Protein AF-A0A2A3GTX3-F1 (afdb_monomer)

Secondary structure (DSSP, 8-state):
-HHHHHHHHHTTSGGG--HHHHHHHTT--HHHHTTT-SSHHHHHHHHHHHHHHHHHHHHHHHTTT---B-HHHHHHHHHHHHHT-HHHHHHHHHIIIIITTSS-HHHHHHHHHHHHHHHHHHHHHHHHHBSS-HHHHHHHHHHHHHHHHHHHHHHS--HHHHHHHHH-HHHHTTS--HHHHHHHHHHHHHHHHHS--PPP---

Foldseek 3Di:
DVLLLVVQVVVLHNVPGADPSSCVSVVHDPVRVCVVDVGSLLVLLVVLLVLLVQLLVQLLVVLPPAAAAELLRLLLSNLVSLVVRLHNLRSLQVCVVPSLPVDDPVSSVVSVVSNVVSVVSSLVSSCRRHPDHSVLSVVLVVVLSVLSNVLSDQLRDDPVVVVVCVVVVVCCVSNDDRRVVSSVVSSVSSVVSPDDPDPPDPD

Mean predicted aligned error: 4.53 Å

Radius of gyration: 18.92 Å; Cα contacts (8 Å, |Δi|>4): 220; chains: 1; bounding box: 46×41×69 Å

Nearest PDB structures (foldseek):
  2zcx-assembly1_A-2  TM=8.674E-01  e=5.244E-11  Streptomyces coelicolor
  6hs0-assembly1_A  TM=5.757E-01  e=1.995E-02  Mycobacterium tuberculosis H37Rv
  7n54-assembly1_A  TM=5.422E-01  e=3.860E-02  Salmonella enterica subsp. enterica serovar Typhimurium
  7n53-assembly1_A  TM=5.285E-01  e=1.515E-01  Salmonella enterica subsp. enterica serovar Typhimurium
  7n4w-assembly1_A-2  TM=5.356E-01  e=2.428E-01  Salmonella enterica subsp. enterica serovar Typhimurium str. 14028S

Solvent-accessible surface area (backbone atoms only — not comparable to full-atom values): 10840 Å² total; per-residue (Å²): 104,71,43,48,56,53,44,14,63,76,63,71,34,64,89,71,55,50,60,65,66,30,25,57,69,61,76,40,54,75,74,56,48,53,76,77,30,92,45,58,45,49,47,52,47,52,50,39,43,49,34,36,50,52,45,28,52,44,44,49,61,76,42,60,95,46,65,67,30,47,44,50,54,48,21,38,53,56,35,53,45,47,60,75,33,59,70,38,30,51,36,52,44,46,41,79,73,41,33,53,75,75,43,57,70,68,58,34,49,52,42,51,56,54,38,49,53,28,49,52,52,37,45,53,47,49,34,69,19,25,71,51,53,62,67,50,43,51,54,43,51,55,50,47,54,54,49,40,20,54,41,41,57,42,37,50,55,55,73,70,53,47,57,45,24,71,75,40,57,89,58,35,73,63,48,37,70,47,58,69,52,48,30,54,49,38,24,52,50,32,46,54,64,70,50,85,77,72,75,78,75,90,124

Sequence (203 aa):
MKAAEALALELGGVRYVTLAPVTERAGLHRTGVRRYFASKEELLLELAERGWGQWRDAIKGEVAGRTGLGPAQTAAVVSETLVALPVFCDLLTHVALSLEGDVDIERARRYKTNAFAAHDEIATALDRASSMTLEQIGNLLAVAITLASGFWQVSHPTPTLAALYEQEPRWGHVALDFAPRLNRALKAFAIGFTETITPADAT

Structure (mmCIF, N/CA/C/O backbone):
data_AF-A0A2A3GTX3-F1
#
_entry.id   AF-A0A2A3GTX3-F1
#
loop_
_atom_site.group_PDB
_atom_site.id
_atom_site.type_symbol
_atom_site.label_atom_id
_atom_site.label_alt_id
_atom_site.label_comp_id
_atom_site.label_asym_id
_atom_site.label_entity_id
_atom_site.label_seq_id
_atom_site.pdbx_PDB_ins_code
_atom_site.Cartn_x
_atom_site.Cartn_y
_atom_site.Cartn_z
_atom_site.occupancy
_atom_site.B_iso_or_equiv
_atom_site.auth_seq_id
_atom_site.auth_comp_id
_atom_site.auth_asym_id
_atom_site.auth_atom_id
_atom_site.pdbx_PDB_model_num
ATOM 1 N N . MET A 1 1 ? -1.595 1.152 -18.174 1.00 91.75 1 MET A N 1
ATOM 2 C CA . MET A 1 1 ? -1.645 0.774 -16.741 1.00 91.75 1 MET A CA 1
ATOM 3 C C . MET A 1 1 ? -1.641 -0.732 -16.534 1.00 91.75 1 MET A C 1
ATOM 5 O O . MET A 1 1 ? -0.616 -1.206 -16.076 1.00 91.75 1 MET A O 1
ATOM 9 N N . LYS A 1 2 ? -2.659 -1.499 -16.968 1.00 93.62 2 LYS A N 1
ATOM 10 C CA . LYS A 1 2 ? -2.665 -2.979 -16.835 1.00 93.62 2 LYS A CA 1
ATOM 11 C C . LYS A 1 2 ? -1.378 -3.662 -17.328 1.00 93.62 2 LYS A C 1
ATOM 13 O O . LYS A 1 2 ? -0.852 -4.535 -16.658 1.00 93.62 2 LYS A O 1
ATOM 18 N N . ALA A 1 3 ? -0.838 -3.220 -18.468 1.00 94.19 3 ALA A N 1
ATOM 19 C CA . ALA A 1 3 ? 0.430 -3.729 -18.996 1.00 94.19 3 ALA A CA 1
ATOM 20 C C . ALA A 1 3 ? 1.633 -3.470 -18.067 1.00 94.19 3 ALA A C 1
ATOM 22 O O . ALA A 1 3 ? 2.480 -4.340 -17.919 1.00 94.19 3 ALA A O 1
ATOM 23 N N . ALA A 1 4 ? 1.707 -2.293 -17.437 1.00 95.25 4 ALA A N 1
ATOM 24 C CA . ALA A 1 4 ? 2.792 -1.946 -16.518 1.00 95.25 4 ALA A CA 1
ATOM 25 C C . ALA A 1 4 ? 2.704 -2.733 -15.208 1.00 95.25 4 ALA A C 1
ATOM 27 O O . ALA A 1 4 ? 3.717 -3.210 -14.715 1.00 95.25 4 ALA A O 1
ATOM 28 N N . GLU A 1 5 ? 1.489 -2.906 -14.690 1.00 95.88 5 GLU A N 1
ATOM 29 C CA . GLU A 1 5 ? 1.214 -3.709 -13.499 1.00 95.88 5 GLU A CA 1
ATOM 30 C C . GLU A 1 5 ? 1.564 -5.188 -13.720 1.00 95.88 5 GLU A C 1
ATOM 32 O O . GLU A 1 5 ? 2.297 -5.770 -12.926 1.00 95.88 5 GLU A O 1
ATOM 37 N N . ALA A 1 6 ? 1.137 -5.771 -14.847 1.00 96.12 6 ALA A N 1
ATOM 38 C CA . ALA A 1 6 ? 1.491 -7.142 -15.214 1.00 96.12 6 ALA A CA 1
ATOM 39 C C . ALA A 1 6 ? 3.011 -7.328 -15.355 1.00 96.12 6 ALA A C 1
ATOM 41 O O . ALA A 1 6 ? 3.571 -8.271 -14.806 1.00 96.12 6 ALA A O 1
ATOM 42 N N . LEU A 1 7 ? 3.694 -6.394 -16.028 1.00 96.62 7 LEU A N 1
ATOM 43 C CA . LEU A 1 7 ? 5.151 -6.435 -16.163 1.00 96.62 7 LEU A CA 1
ATOM 44 C C . LEU A 1 7 ? 5.875 -6.301 -14.820 1.00 96.62 7 LEU A C 1
ATOM 46 O O . LEU A 1 7 ? 6.885 -6.964 -14.623 1.00 96.62 7 LEU A O 1
ATOM 50 N N . ALA A 1 8 ? 5.382 -5.471 -13.896 1.00 96.06 8 ALA A N 1
ATOM 51 C CA . ALA A 1 8 ? 5.968 -5.365 -12.561 1.00 96.06 8 ALA A CA 1
ATOM 52 C C . ALA A 1 8 ? 5.938 -6.714 -11.831 1.00 96.06 8 ALA A C 1
ATOM 54 O O . ALA A 1 8 ? 6.941 -7.109 -11.243 1.00 96.06 8 ALA A O 1
ATOM 55 N N . LEU A 1 9 ? 4.819 -7.439 -11.915 1.00 94.50 9 LEU A N 1
ATOM 56 C CA . LEU A 1 9 ? 4.677 -8.766 -11.315 1.00 94.50 9 LEU A CA 1
ATOM 57 C C . LEU A 1 9 ? 5.571 -9.808 -12.000 1.00 94.50 9 LEU A C 1
ATOM 59 O O . LEU A 1 9 ? 6.275 -10.546 -11.319 1.00 94.50 9 LEU A O 1
ATOM 63 N N . GLU A 1 10 ? 5.584 -9.840 -13.335 1.00 94.69 10 GLU A N 1
ATOM 64 C CA . GLU A 1 10 ? 6.397 -10.782 -14.121 1.00 94.69 10 GLU A CA 1
ATOM 65 C C . GLU A 1 10 ? 7.904 -10.607 -13.883 1.00 94.69 10 GLU A C 1
ATOM 67 O O . GLU A 1 10 ? 8.647 -11.585 -13.853 1.00 94.69 10 GLU A O 1
ATOM 72 N N . LEU A 1 11 ? 8.364 -9.363 -13.721 1.00 93.38 11 LEU A N 1
ATOM 73 C CA . LEU A 1 11 ? 9.783 -9.037 -13.557 1.00 93.38 11 LEU A CA 1
ATOM 74 C C . LEU A 1 11 ? 10.255 -9.068 -12.096 1.00 93.38 11 LEU A C 1
ATOM 76 O O . LEU A 1 11 ? 11.435 -8.830 -11.843 1.00 93.38 11 LEU A O 1
ATOM 80 N N . GLY A 1 12 ? 9.363 -9.326 -11.136 1.00 90.00 12 GLY A N 1
ATOM 81 C CA . GLY A 1 12 ? 9.703 -9.320 -9.711 1.00 90.00 12 GLY A CA 1
ATOM 82 C C . GLY A 1 12 ? 9.933 -7.918 -9.132 1.00 90.00 12 GLY A C 1
ATOM 83 O O . GLY A 1 12 ? 10.731 -7.755 -8.212 1.00 90.00 12 GLY A O 1
ATOM 84 N N . GLY A 1 13 ? 9.267 -6.899 -9.680 1.00 93.69 13 GLY A N 1
ATOM 85 C CA . GLY A 1 13 ? 9.171 -5.570 -9.077 1.00 93.69 13 GLY A CA 1
ATOM 86 C C . GLY A 1 13 ? 9.188 -4.401 -10.065 1.00 93.69 13 GLY A C 1
ATOM 87 O O . GLY A 1 13 ? 9.725 -4.470 -11.176 1.00 93.69 13 GLY A O 1
ATOM 88 N N . VAL A 1 14 ? 8.652 -3.262 -9.627 1.00 95.94 14 VAL A N 1
ATOM 89 C CA . VAL A 1 14 ? 8.538 -2.023 -10.417 1.00 95.94 14 VAL A CA 1
ATOM 90 C C . VAL A 1 14 ? 9.891 -1.426 -10.790 1.00 95.94 14 VAL A C 1
ATOM 92 O O . VAL A 1 14 ? 10.013 -0.739 -11.809 1.00 95.94 14 VAL A O 1
ATOM 95 N N . ARG A 1 15 ? 10.943 -1.740 -10.024 1.00 93.31 15 ARG A N 1
ATOM 96 C CA . ARG A 1 15 ? 12.316 -1.318 -10.328 1.00 93.31 15 ARG A CA 1
ATOM 97 C C . ARG A 1 15 ? 12.776 -1.768 -11.720 1.00 93.31 15 ARG A C 1
ATOM 99 O O . ARG A 1 15 ? 13.520 -1.033 -12.370 1.00 93.31 15 ARG A O 1
ATOM 106 N N . TYR A 1 16 ? 12.274 -2.901 -12.215 1.00 94.31 16 TYR A N 1
ATOM 107 C CA . TYR A 1 16 ? 12.632 -3.475 -13.517 1.00 94.31 16 TYR A CA 1
ATOM 108 C C . TYR A 1 16 ? 11.741 -3.001 -14.673 1.00 94.31 16 TYR A C 1
ATOM 110 O O . TYR A 1 16 ? 12.085 -3.187 -15.840 1.00 94.31 16 TYR A O 1
ATOM 118 N N . VAL A 1 17 ? 10.615 -2.346 -14.380 1.00 95.56 17 VAL A N 1
ATOM 119 C CA . VAL A 1 17 ? 9.690 -1.850 -15.406 1.00 95.56 17 VAL A CA 1
ATOM 120 C C . VAL A 1 17 ? 10.348 -0.730 -16.209 1.00 95.56 17 VAL A C 1
ATOM 122 O O . V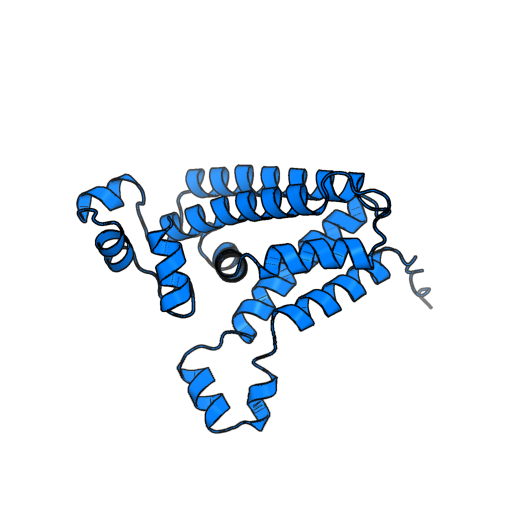AL A 1 17 ? 10.989 0.157 -15.652 1.00 95.56 17 VAL A O 1
ATOM 125 N N . THR A 1 18 ? 10.181 -0.733 -17.531 1.00 93.38 18 THR A N 1
ATOM 126 C CA . THR A 1 18 ? 10.626 0.359 -18.411 1.00 93.38 18 THR A CA 1
ATOM 127 C C . THR A 1 18 ? 9.551 0.684 -19.449 1.00 93.38 18 THR A C 1
ATOM 129 O O . THR A 1 18 ? 8.667 -0.128 -19.721 1.00 93.38 18 THR A O 1
ATOM 132 N N . LEU A 1 19 ? 9.598 1.884 -20.040 1.00 92.19 19 LEU A N 1
ATOM 133 C CA . LEU A 1 19 ? 8.559 2.335 -20.976 1.00 92.19 19 LEU A CA 1
ATOM 134 C C . LEU A 1 19 ? 8.450 1.457 -22.228 1.00 92.19 19 LEU A C 1
ATOM 136 O O . LEU A 1 19 ? 7.343 1.250 -22.716 1.00 92.19 19 LEU A O 1
ATOM 140 N N . ALA A 1 20 ? 9.566 0.957 -22.767 1.00 91.38 20 ALA A N 1
ATOM 141 C CA . ALA A 1 20 ? 9.553 0.213 -24.028 1.00 91.38 20 ALA A CA 1
ATOM 142 C C . ALA A 1 20 ? 8.771 -1.119 -23.928 1.00 91.38 20 ALA A C 1
ATOM 144 O O . ALA A 1 20 ? 7.796 -1.248 -24.671 1.00 91.38 20 ALA A O 1
ATOM 145 N N . PRO A 1 21 ? 9.062 -2.028 -22.974 1.00 91.50 21 PRO A N 1
ATOM 146 C CA . PRO A 1 21 ? 8.255 -3.229 -22.738 1.00 91.50 21 PRO A CA 1
ATOM 147 C C . PRO A 1 21 ? 6.785 -2.926 -22.434 1.00 91.50 21 PRO A C 1
ATOM 149 O O . PRO A 1 21 ? 5.896 -3.617 -22.923 1.00 91.50 21 PRO A O 1
ATOM 152 N N . VAL A 1 22 ? 6.497 -1.862 -21.671 1.00 92.75 22 VAL A N 1
ATOM 153 C CA . VAL A 1 22 ? 5.110 -1.450 -21.382 1.00 92.75 22 VAL A CA 1
ATOM 154 C C . VAL A 1 22 ? 4.380 -1.025 -22.655 1.00 92.75 22 VAL A C 1
ATOM 156 O O . VAL A 1 22 ? 3.211 -1.360 -22.838 1.00 92.75 22 VAL A O 1
ATOM 159 N N . THR A 1 23 ? 5.066 -0.293 -23.533 1.00 89.94 23 THR A N 1
ATOM 160 C CA . THR A 1 23 ? 4.523 0.192 -24.808 1.00 89.94 23 THR A CA 1
ATOM 161 C C . THR A 1 23 ? 4.205 -0.964 -25.745 1.00 89.94 23 THR A C 1
ATOM 163 O O . THR A 1 23 ? 3.091 -1.042 -26.262 1.00 89.94 23 THR A O 1
ATOM 166 N N 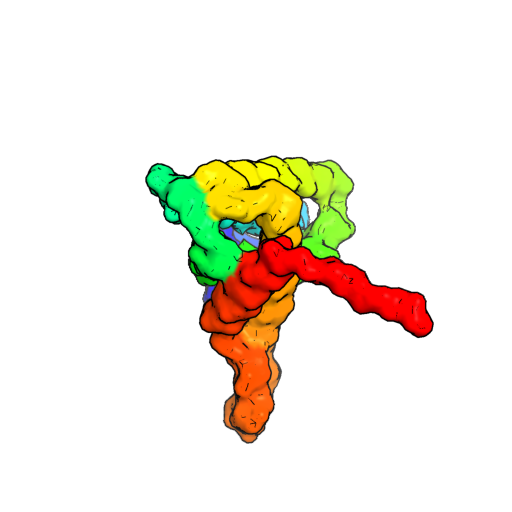. GLU A 1 24 ? 5.155 -1.885 -25.894 1.00 91.19 24 GLU A N 1
ATOM 167 C CA . GLU A 1 24 ? 5.005 -3.099 -26.693 1.00 91.19 24 GLU A CA 1
ATOM 168 C C . GLU A 1 24 ? 3.846 -3.960 -26.181 1.00 91.19 24 GLU A C 1
ATOM 170 O O . GLU A 1 24 ? 2.940 -4.297 -26.941 1.00 91.19 24 GLU A O 1
ATOM 175 N N . ARG A 1 25 ? 3.800 -4.228 -24.869 1.00 92.62 25 ARG A N 1
ATOM 176 C CA . ARG A 1 25 ? 2.733 -5.023 -24.245 1.00 92.62 25 ARG A CA 1
ATOM 177 C C . ARG A 1 25 ? 1.354 -4.383 -24.387 1.00 92.62 25 ARG A C 1
ATOM 179 O O . ARG A 1 25 ? 0.355 -5.089 -24.477 1.00 92.62 25 ARG A O 1
ATOM 186 N N . ALA A 1 26 ? 1.282 -3.055 -24.393 1.00 90.44 26 ALA A N 1
ATOM 187 C CA . ALA A 1 26 ? 0.036 -2.328 -24.598 1.00 90.44 26 ALA A CA 1
ATOM 188 C C . ALA A 1 26 ? -0.416 -2.289 -26.072 1.00 90.44 26 ALA A C 1
ATOM 190 O O . ALA A 1 26 ? -1.475 -1.729 -26.350 1.00 90.44 26 ALA A O 1
ATOM 191 N N . GLY A 1 27 ? 0.369 -2.837 -27.011 1.00 89.81 27 GLY A N 1
ATOM 192 C CA . GLY A 1 27 ? 0.095 -2.749 -28.447 1.00 89.81 27 GLY A CA 1
ATOM 193 C C . GLY A 1 27 ? 0.186 -1.318 -28.983 1.00 89.81 27 GLY A C 1
ATOM 194 O O . GLY A 1 27 ? -0.420 -0.991 -30.002 1.00 89.81 27 GLY A O 1
ATOM 195 N N . LEU A 1 28 ? 0.898 -0.437 -28.276 1.00 87.19 28 LEU A N 1
ATOM 196 C CA . LEU A 1 28 ? 1.027 0.969 -28.631 1.00 87.19 28 LEU A CA 1
ATOM 197 C C . LEU A 1 28 ? 2.322 1.195 -29.411 1.00 87.19 28 LEU A C 1
ATOM 199 O O . LEU A 1 28 ? 3.362 0.606 -29.130 1.00 87.19 28 LEU A O 1
ATOM 203 N N . HIS A 1 29 ? 2.289 2.118 -30.369 1.00 84.50 29 HIS A N 1
ATOM 204 C CA . HIS A 1 29 ? 3.518 2.613 -30.979 1.00 84.50 29 HIS A CA 1
ATOM 205 C C . HIS A 1 29 ? 4.299 3.482 -29.974 1.00 84.50 29 HIS A C 1
ATOM 207 O O . HIS A 1 29 ? 3.703 4.153 -29.128 1.00 84.50 29 HIS A O 1
ATOM 213 N N . ARG A 1 30 ? 5.634 3.553 -30.098 1.00 72.31 30 ARG A N 1
ATOM 214 C CA . ARG A 1 30 ? 6.518 4.320 -29.189 1.00 72.31 30 ARG A CA 1
ATOM 215 C C . ARG A 1 30 ? 6.108 5.788 -29.019 1.00 72.31 30 ARG A C 1
ATOM 217 O O . ARG A 1 30 ? 6.222 6.348 -27.931 1.00 72.31 30 ARG A O 1
ATOM 224 N N . THR A 1 31 ? 5.612 6.412 -30.085 1.00 77.25 31 THR A N 1
ATOM 225 C CA . THR A 1 31 ? 5.093 7.792 -30.058 1.00 77.25 31 THR A CA 1
ATOM 226 C C . THR A 1 31 ? 3.743 7.912 -29.348 1.00 77.25 31 THR A C 1
ATOM 228 O O . THR A 1 31 ? 3.428 8.984 -28.844 1.00 77.25 31 THR A O 1
ATOM 231 N N . GLY A 1 32 ? 2.962 6.832 -29.274 1.00 76.38 32 GLY A N 1
ATOM 232 C CA . GLY A 1 32 ? 1.680 6.780 -28.576 1.00 76.38 32 GLY A CA 1
ATOM 233 C C . GLY A 1 32 ? 1.846 6.861 -27.062 1.00 76.38 32 GLY A C 1
ATOM 234 O O . GLY A 1 32 ? 1.202 7.689 -26.435 1.00 76.38 32 GLY A O 1
ATOM 235 N N . VAL A 1 33 ? 2.764 6.086 -26.473 1.00 79.25 33 VAL A N 1
ATOM 236 C CA . VAL A 1 33 ? 2.992 6.103 -25.013 1.00 79.25 33 VAL A CA 1
ATOM 237 C C . VAL A 1 33 ? 3.586 7.420 -24.522 1.00 79.25 33 VAL A C 1
ATOM 239 O O . VAL A 1 33 ? 3.175 7.911 -23.475 1.00 79.25 33 VAL A O 1
ATOM 242 N N . ARG A 1 34 ? 4.475 8.048 -25.303 1.00 81.44 34 ARG A N 1
ATOM 243 C CA . ARG A 1 34 ? 5.051 9.359 -24.957 1.00 81.44 34 ARG A CA 1
ATOM 244 C C . ARG A 1 34 ? 4.034 10.506 -24.919 1.00 81.44 34 ARG A C 1
ATOM 246 O O . ARG A 1 34 ? 4.346 11.551 -24.369 1.00 81.44 34 ARG A O 1
ATOM 253 N N . ARG A 1 35 ? 2.833 10.330 -25.488 1.00 82.56 35 ARG A N 1
ATOM 254 C CA . ARG A 1 35 ? 1.724 11.289 -25.323 1.00 82.56 35 ARG A CA 1
ATOM 255 C C . ARG A 1 35 ? 1.070 11.205 -23.943 1.00 82.56 35 ARG A C 1
ATOM 257 O O . ARG A 1 35 ? 0.397 12.151 -23.558 1.00 82.56 35 ARG A O 1
ATOM 264 N N . TYR A 1 36 ? 1.235 10.083 -23.244 1.00 83.19 36 TYR A N 1
ATOM 265 C CA . TYR A 1 36 ? 0.638 9.841 -21.930 1.00 83.19 36 TYR A CA 1
ATOM 266 C C . TYR A 1 36 ? 1.641 10.000 -20.790 1.00 83.19 36 TYR A C 1
ATOM 268 O O . TYR A 1 36 ? 1.255 10.462 -19.726 1.00 83.19 36 TYR A O 1
ATOM 276 N N . PHE A 1 37 ? 2.903 9.616 -21.010 1.00 88.88 37 PHE A N 1
ATOM 277 C CA . PHE A 1 37 ? 3.948 9.657 -19.987 1.00 88.88 37 PHE A CA 1
ATOM 278 C C . PHE A 1 37 ? 5.249 10.205 -20.570 1.00 88.88 37 PHE A C 1
ATOM 280 O O . PHE A 1 37 ? 5.780 9.661 -21.548 1.00 88.88 37 PHE A O 1
ATOM 287 N N . ALA A 1 38 ? 5.784 11.258 -19.958 1.00 87.56 38 ALA A N 1
ATOM 288 C CA . ALA A 1 38 ? 7.063 11.847 -20.328 1.00 87.56 38 ALA A CA 1
ATOM 289 C C . ALA A 1 38 ? 8.237 10.922 -19.965 1.00 87.56 38 ALA A C 1
ATOM 291 O O . ALA A 1 38 ? 9.213 10.837 -20.721 1.00 87.56 38 ALA A O 1
ATOM 292 N N . SER A 1 39 ? 8.122 10.192 -18.850 1.00 92.25 39 SER A N 1
ATOM 293 C CA . SER A 1 39 ? 9.172 9.328 -18.302 1.00 92.25 39 SER A CA 1
ATOM 294 C C . SER A 1 39 ? 8.632 8.025 -17.694 1.00 92.25 39 SER A C 1
ATOM 296 O O . SER A 1 39 ? 7.421 7.791 -17.624 1.00 92.25 39 SER A O 1
ATOM 298 N N . LYS A 1 40 ? 9.548 7.135 -17.284 1.00 93.62 40 LYS A N 1
ATOM 299 C CA . LYS A 1 40 ? 9.204 5.929 -16.515 1.00 93.62 40 LYS A CA 1
ATOM 300 C C . LYS A 1 40 ? 8.652 6.330 -15.147 1.00 93.62 40 LYS A C 1
ATOM 302 O O . LYS A 1 40 ? 7.713 5.707 -14.666 1.00 93.62 40 LYS A O 1
ATOM 307 N N . GLU A 1 41 ? 9.227 7.359 -14.547 1.00 95.31 41 GLU A N 1
ATOM 308 C CA . GLU A 1 41 ? 8.893 7.858 -13.222 1.00 95.31 41 GLU A CA 1
ATOM 309 C C . GLU A 1 41 ? 7.457 8.380 -13.210 1.00 95.31 41 GLU A C 1
ATOM 311 O O . GLU A 1 41 ? 6.681 8.006 -12.336 1.00 95.31 41 GLU A O 1
ATOM 316 N N . GLU A 1 42 ? 7.052 9.118 -14.249 1.00 95.00 42 GLU A N 1
ATOM 317 C CA . GLU A 1 42 ? 5.667 9.569 -14.400 1.00 95.00 42 GLU A CA 1
ATOM 318 C C . GLU A 1 42 ? 4.687 8.396 -14.568 1.00 95.00 42 GLU A C 1
ATOM 320 O O . GLU A 1 42 ? 3.618 8.397 -13.957 1.00 95.00 42 GLU A O 1
ATOM 325 N N . LEU A 1 43 ? 5.055 7.367 -15.345 1.00 95.50 43 LEU A N 1
ATOM 326 C CA . LEU A 1 43 ? 4.251 6.146 -15.478 1.00 95.50 43 LEU A CA 1
ATOM 327 C C . LEU A 1 43 ? 4.086 5.422 -14.130 1.00 95.50 43 LEU A C 1
ATOM 329 O O . LEU A 1 43 ? 2.988 4.962 -13.811 1.00 95.50 43 LEU A O 1
ATOM 333 N N . LEU A 1 44 ? 5.166 5.274 -13.359 1.00 97.44 44 LEU A N 1
ATOM 334 C CA . LEU A 1 44 ? 5.131 4.588 -12.067 1.00 97.44 44 LEU A CA 1
ATOM 335 C C . LEU A 1 44 ? 4.387 5.408 -11.008 1.00 97.44 44 LEU A C 1
ATOM 337 O O . LEU A 1 44 ? 3.631 4.833 -10.227 1.00 97.44 44 LEU A O 1
ATOM 341 N N . LEU A 1 45 ? 4.522 6.735 -11.020 1.00 97.44 45 LEU A N 1
ATOM 342 C CA . LEU A 1 45 ? 3.776 7.619 -10.128 1.00 97.44 45 LEU A CA 1
ATOM 343 C C . LEU A 1 45 ? 2.273 7.601 -10.445 1.00 97.44 45 LEU A C 1
ATOM 345 O O . LEU A 1 45 ? 1.451 7.575 -9.533 1.00 97.44 45 LEU A O 1
ATOM 349 N N . GLU A 1 46 ? 1.898 7.517 -11.725 1.00 96.56 46 GLU A N 1
ATOM 350 C CA . GLU A 1 46 ? 0.509 7.271 -12.128 1.00 96.56 46 GLU A CA 1
ATOM 351 C C . GLU A 1 46 ? -0.001 5.910 -11.631 1.00 96.56 46 GLU A C 1
ATOM 353 O O . GLU A 1 46 ? -1.151 5.786 -11.209 1.00 96.56 46 GLU A O 1
ATOM 358 N N . LEU A 1 47 ? 0.835 4.869 -11.662 1.00 97.19 47 LEU A N 1
ATOM 359 C CA . LEU A 1 47 ? 0.459 3.553 -11.142 1.00 97.19 47 LEU A CA 1
ATOM 360 C C . LEU A 1 47 ? 0.254 3.594 -9.621 1.00 97.19 47 LEU A C 1
ATOM 362 O O . LEU A 1 47 ? -0.707 3.006 -9.129 1.00 97.19 47 LEU A O 1
ATOM 366 N N . ALA A 1 48 ? 1.088 4.345 -8.899 1.00 98.00 48 ALA A N 1
ATOM 367 C CA . ALA A 1 48 ? 0.954 4.547 -7.459 1.00 98.00 48 ALA A CA 1
ATOM 368 C C . ALA A 1 48 ? -0.321 5.326 -7.108 1.00 98.00 48 ALA A C 1
ATOM 370 O O . ALA A 1 48 ? -1.049 4.938 -6.198 1.00 98.00 48 ALA A O 1
ATOM 371 N N . GLU A 1 49 ? -0.638 6.379 -7.870 1.00 97.88 49 GLU A N 1
ATOM 372 C CA . GLU A 1 49 ? -1.874 7.160 -7.716 1.00 97.88 49 GLU A CA 1
ATOM 373 C C . GLU A 1 49 ? -3.121 6.274 -7.847 1.00 97.88 49 GLU A C 1
ATOM 375 O O . GLU A 1 49 ? -4.061 6.364 -7.060 1.00 97.88 49 GLU A O 1
ATOM 380 N N . ARG A 1 50 ? -3.111 5.351 -8.813 1.00 97.94 50 ARG A N 1
ATOM 381 C CA . ARG A 1 50 ? -4.190 4.369 -8.987 1.00 97.94 50 ARG A CA 1
ATOM 382 C C . ARG A 1 50 ? -4.235 3.350 -7.853 1.00 97.94 50 ARG A C 1
ATOM 384 O O . ARG A 1 50 ? -5.331 2.961 -7.459 1.00 97.94 50 ARG A O 1
ATOM 391 N N . GLY A 1 51 ? -3.076 2.944 -7.336 1.00 98.38 51 GLY A N 1
ATOM 392 C CA . GLY A 1 51 ? -2.965 2.047 -6.186 1.00 98.38 51 GLY A CA 1
ATOM 393 C C . GLY A 1 51 ? -3.647 2.608 -4.936 1.00 98.38 51 GLY A C 1
ATOM 394 O O . GLY A 1 51 ? -4.376 1.880 -4.268 1.00 98.38 51 GLY A O 1
ATOM 395 N N . TRP A 1 52 ? -3.539 3.918 -4.692 1.00 98.69 52 TRP A N 1
ATOM 396 C CA . TRP A 1 52 ? -4.297 4.598 -3.635 1.00 98.69 52 TRP A CA 1
ATOM 397 C C . TRP A 1 52 ? -5.813 4.461 -3.806 1.00 98.69 52 TRP A C 1
ATOM 399 O O . TRP A 1 52 ? -6.516 4.112 -2.858 1.00 98.69 52 TRP A O 1
ATOM 409 N N . GLY A 1 53 ? -6.320 4.687 -5.022 1.00 98.62 53 GLY A N 1
ATOM 410 C CA . GLY A 1 53 ? -7.741 4.505 -5.330 1.00 98.62 53 GLY A CA 1
ATOM 411 C C . GLY A 1 53 ? -8.202 3.055 -5.152 1.00 98.62 53 GLY A C 1
ATOM 412 O O . GLY A 1 53 ? -9.244 2.812 -4.550 1.00 98.62 53 GLY A O 1
ATOM 413 N N . GLN A 1 54 ? -7.404 2.087 -5.612 1.00 98.69 54 GLN A N 1
ATOM 414 C CA . GLN A 1 54 ? -7.689 0.658 -5.443 1.00 98.69 54 GLN A CA 1
ATOM 415 C C . GLN A 1 54 ? -7.716 0.251 -3.968 1.00 98.69 54 GLN A C 1
ATOM 417 O O . GLN A 1 54 ? -8.621 -0.468 -3.554 1.00 98.69 54 GLN A O 1
ATOM 422 N N . TRP A 1 55 ? -6.758 0.726 -3.170 1.00 98.81 55 TRP A N 1
ATOM 423 C CA . TRP A 1 55 ? -6.700 0.428 -1.742 1.00 98.81 55 TRP A CA 1
ATOM 424 C C . TRP A 1 55 ? -7.892 1.017 -0.991 1.00 98.81 55 TRP A C 1
ATOM 426 O O . TRP A 1 55 ? -8.533 0.327 -0.196 1.00 98.81 55 TRP A O 1
ATOM 436 N N . ARG A 1 56 ? -8.260 2.257 -1.323 1.00 98.81 56 ARG A N 1
ATOM 437 C CA . ARG A 1 56 ? -9.474 2.899 -0.823 1.00 98.81 56 A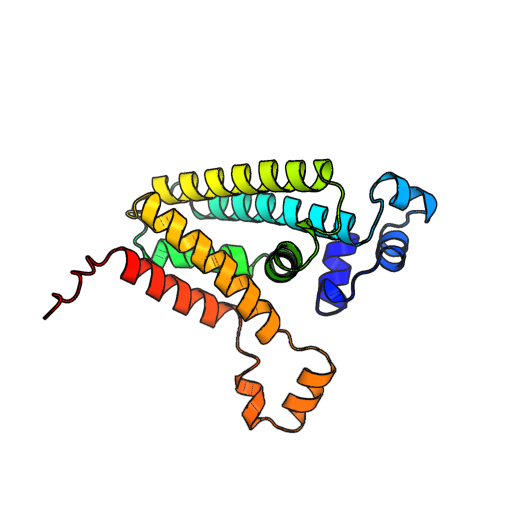RG A CA 1
ATOM 438 C C . ARG A 1 56 ? -10.720 2.084 -1.132 1.00 98.81 56 ARG A C 1
ATOM 440 O O . ARG A 1 56 ? -11.522 1.832 -0.234 1.00 98.81 56 ARG A O 1
ATOM 447 N N . ASP A 1 57 ? -10.890 1.678 -2.384 1.00 98.81 57 ASP A N 1
ATOM 448 C CA . ASP A 1 57 ? -12.074 0.936 -2.810 1.00 98.81 57 ASP A CA 1
ATOM 449 C C . ASP A 1 57 ? -12.119 -0.458 -2.158 1.00 98.81 57 ASP A C 1
ATOM 451 O O . ASP A 1 57 ? -13.186 -0.892 -1.723 1.00 98.81 57 ASP A O 1
ATOM 455 N N . ALA A 1 58 ? -10.964 -1.117 -1.999 1.00 98.81 58 ALA A N 1
ATOM 456 C CA . ALA A 1 58 ? -10.842 -2.394 -1.299 1.00 98.81 58 ALA A CA 1
ATOM 457 C C . ALA A 1 58 ? -11.236 -2.283 0.181 1.00 98.81 58 ALA A C 1
ATOM 459 O O . ALA A 1 58 ? -12.050 -3.074 0.653 1.00 98.81 58 ALA A O 1
ATOM 460 N N . ILE A 1 59 ? -10.733 -1.272 0.901 1.00 98.81 59 ILE A N 1
ATOM 461 C CA . ILE A 1 59 ? -11.122 -1.030 2.297 1.00 98.81 59 ILE A CA 1
ATOM 462 C C . ILE A 1 59 ? -12.616 -0.736 2.394 1.00 98.81 59 ILE A C 1
ATOM 464 O O . ILE A 1 59 ? -13.300 -1.358 3.202 1.00 98.81 59 ILE A O 1
ATOM 468 N N . LYS A 1 60 ? -13.146 0.173 1.564 1.00 98.75 60 LYS A N 1
ATOM 469 C CA . LYS A 1 60 ? -14.576 0.527 1.585 1.00 98.75 60 LYS A CA 1
ATOM 470 C C . LYS A 1 60 ? -15.465 -0.689 1.326 1.00 98.75 60 LYS A C 1
ATOM 472 O O . LYS A 1 60 ? -16.507 -0.801 1.964 1.00 98.75 60 LYS A O 1
ATOM 477 N N . GLY A 1 61 ? -15.055 -1.585 0.428 1.00 98.62 61 GLY A N 1
ATOM 478 C CA . GLY A 1 61 ? -15.737 -2.857 0.192 1.00 98.62 61 GLY A CA 1
ATOM 479 C C . GLY A 1 61 ? -15.693 -3.779 1.411 1.00 98.62 61 GLY A C 1
ATOM 480 O O . GLY A 1 61 ? -16.732 -4.272 1.838 1.00 98.62 61 GLY A O 1
ATOM 481 N N . GLU A 1 62 ? -14.515 -3.954 2.007 1.00 98.50 62 GLU A N 1
ATOM 482 C CA . GLU A 1 62 ? -14.300 -4.864 3.139 1.00 98.50 62 GLU A CA 1
ATOM 483 C C . GLU A 1 62 ? -14.991 -4.407 4.436 1.00 98.50 62 GLU A C 1
ATOM 485 O O . GLU A 1 62 ? -15.395 -5.234 5.259 1.00 98.50 62 GLU A O 1
ATOM 490 N N . VAL A 1 63 ? -15.160 -3.095 4.635 1.00 98.50 63 VAL A N 1
ATOM 491 C CA . VAL A 1 63 ? -15.866 -2.545 5.806 1.00 98.50 63 VAL A CA 1
ATOM 492 C C . VAL A 1 63 ? -17.344 -2.238 5.568 1.00 98.50 63 VAL A C 1
ATOM 494 O O . VAL A 1 63 ? -18.033 -1.804 6.493 1.00 98.50 63 VAL A O 1
ATOM 497 N N . ALA A 1 64 ? -17.864 -2.452 4.357 1.00 97.44 64 ALA A N 1
ATOM 498 C CA . ALA A 1 64 ? -19.243 -2.113 4.022 1.00 97.44 64 ALA A CA 1
ATOM 499 C C . ALA A 1 64 ? -20.242 -2.821 4.957 1.00 97.44 64 ALA A C 1
ATOM 501 O O . ALA A 1 64 ? -20.265 -4.045 5.066 1.00 97.44 64 ALA A O 1
ATOM 502 N N . GLY A 1 65 ? -21.080 -2.039 5.644 1.00 94.88 65 GLY A N 1
ATOM 503 C CA . GLY A 1 65 ? -22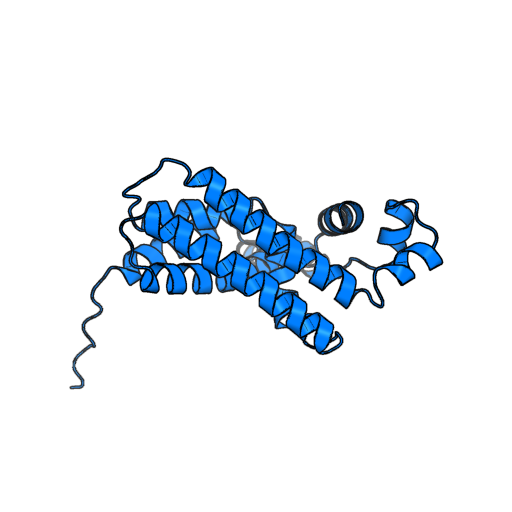.091 -2.558 6.573 1.00 94.88 65 GLY A CA 1
ATOM 504 C C . GLY A 1 65 ? -21.541 -3.120 7.890 1.00 94.88 65 GLY A C 1
ATOM 505 O O . GLY A 1 65 ? -22.316 -3.643 8.688 1.00 94.88 65 GLY A O 1
ATOM 506 N N . ARG A 1 66 ? -20.231 -3.011 8.143 1.00 97.12 66 ARG A N 1
ATOM 507 C CA . ARG A 1 66 ? -19.603 -3.431 9.400 1.00 97.12 66 ARG A CA 1
ATOM 508 C C . ARG A 1 66 ? -19.505 -2.252 10.361 1.00 97.12 66 ARG A C 1
ATOM 510 O O . ARG A 1 66 ? -19.281 -1.118 9.951 1.00 97.12 66 ARG A O 1
ATOM 517 N N . THR A 1 67 ? -19.644 -2.540 11.649 1.00 97.12 67 THR A N 1
ATOM 518 C CA . THR A 1 67 ? -19.528 -1.564 12.739 1.00 97.12 67 THR A CA 1
ATOM 519 C C . THR A 1 67 ? -18.890 -2.225 13.953 1.00 97.12 67 THR A C 1
ATOM 521 O O . THR A 1 67 ? -19.074 -3.426 14.159 1.00 97.12 67 THR A O 1
ATOM 524 N N . GLY A 1 68 ? -18.202 -1.448 14.790 1.00 96.44 68 GLY A N 1
ATOM 525 C CA . GLY A 1 68 ? -17.627 -1.943 16.042 1.00 96.44 68 GLY A CA 1
ATOM 526 C C . GLY A 1 68 ? -16.439 -2.889 15.858 1.00 96.44 68 GLY A C 1
ATOM 527 O O . GLY A 1 68 ? -16.206 -3.738 16.715 1.00 96.44 68 GLY A O 1
ATOM 528 N N . LEU A 1 69 ? -15.694 -2.772 14.753 1.00 98.38 69 LEU A N 1
ATOM 529 C CA . LEU A 1 69 ? -14.436 -3.497 14.585 1.00 98.38 69 LEU A CA 1
ATOM 530 C C . LEU A 1 69 ? -13.442 -3.074 15.667 1.00 98.38 69 LEU A C 1
ATOM 532 O O . LEU A 1 69 ? -13.080 -1.902 15.768 1.00 98.38 69 LEU A O 1
ATOM 536 N N . GLY A 1 70 ? -12.987 -4.040 16.461 1.00 98.31 70 GLY A N 1
ATOM 537 C CA . GLY A 1 70 ? -11.927 -3.805 17.433 1.00 98.31 70 GLY A CA 1
ATOM 538 C C . GLY A 1 70 ? -10.576 -3.550 16.746 1.00 98.31 70 GLY A C 1
ATOM 539 O O . GLY A 1 70 ? -10.409 -3.887 15.569 1.00 98.31 70 GLY A O 1
ATOM 540 N N . PRO A 1 71 ? -9.560 -3.047 17.469 1.00 98.31 71 PRO A N 1
ATOM 541 C CA . PRO A 1 71 ? -8.297 -2.607 16.868 1.00 98.31 71 PRO A CA 1
ATOM 542 C C . PRO A 1 71 ? -7.593 -3.671 16.016 1.00 98.31 71 PRO A C 1
ATOM 544 O O . PRO A 1 71 ? -7.169 -3.413 14.890 1.00 98.31 71 PRO A O 1
ATOM 547 N N . ALA A 1 72 ? -7.537 -4.913 16.504 1.00 98.44 72 ALA A N 1
ATOM 548 C CA . ALA A 1 72 ? -6.931 -6.020 15.766 1.00 98.44 72 ALA A CA 1
ATOM 549 C C . ALA A 1 72 ? -7.716 -6.417 14.499 1.00 98.44 72 ALA A C 1
ATOM 551 O O . ALA A 1 72 ? -7.121 -6.919 13.545 1.00 98.44 72 ALA A O 1
ATOM 552 N N . GLN A 1 73 ? -9.037 -6.213 14.478 1.00 98.69 73 GLN A N 1
ATOM 553 C CA . GLN A 1 73 ? -9.875 -6.476 13.305 1.00 98.69 73 GLN A CA 1
ATOM 554 C C . GLN A 1 73 ? -9.708 -5.363 12.266 1.00 98.69 73 GLN A C 1
ATOM 556 O O . GLN A 1 73 ? -9.547 -5.662 11.087 1.00 98.69 73 GLN A O 1
ATOM 561 N N . THR A 1 74 ? -9.652 -4.100 12.697 1.00 98.75 74 THR A N 1
ATOM 562 C CA . THR A 1 74 ? -9.336 -2.951 11.832 1.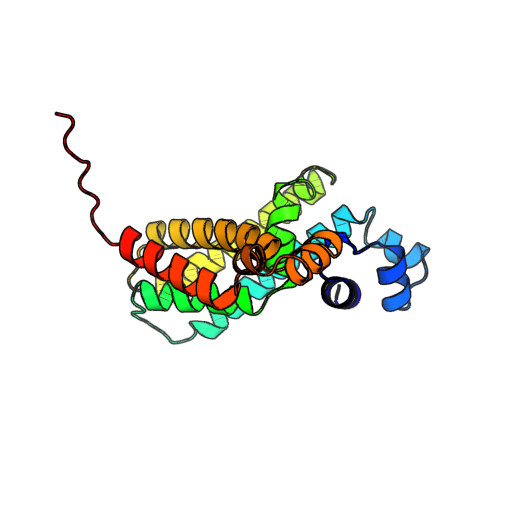00 98.75 74 THR A CA 1
ATOM 563 C C . THR A 1 74 ? -7.963 -3.112 11.178 1.00 98.75 74 THR A C 1
ATOM 565 O O . THR A 1 74 ? -7.827 -2.971 9.964 1.00 98.75 74 THR A O 1
ATOM 568 N N . ALA A 1 75 ? -6.948 -3.503 11.954 1.00 98.81 75 ALA A N 1
ATOM 569 C CA . ALA A 1 75 ? -5.620 -3.814 11.429 1.00 98.81 75 ALA A CA 1
ATOM 570 C C . ALA A 1 75 ? -5.618 -4.991 10.444 1.00 98.81 75 ALA A C 1
ATOM 572 O O . ALA A 1 75 ? -4.859 -4.968 9.475 1.00 98.81 75 ALA A O 1
ATOM 573 N N . ALA A 1 76 ? -6.459 -6.008 10.671 1.00 98.75 76 ALA A N 1
ATOM 574 C CA . ALA A 1 76 ? -6.599 -7.128 9.746 1.00 98.75 76 ALA A CA 1
ATOM 575 C C . ALA A 1 76 ? -7.100 -6.643 8.380 1.00 98.75 76 ALA A C 1
ATOM 577 O O . ALA A 1 76 ? -6.405 -6.872 7.393 1.00 98.75 76 ALA A O 1
ATOM 578 N N . VAL A 1 77 ? -8.187 -5.862 8.349 1.00 98.81 77 VAL A N 1
ATOM 579 C CA . VAL A 1 77 ? -8.727 -5.246 7.121 1.00 98.81 77 VAL A CA 1
ATOM 580 C C . VAL A 1 77 ? -7.655 -4.452 6.374 1.00 98.81 77 VAL A C 1
ATOM 582 O O . VAL A 1 77 ? -7.447 -4.649 5.177 1.00 98.81 77 VAL A O 1
ATOM 585 N N . VAL A 1 78 ? -6.926 -3.584 7.080 1.00 98.88 78 VAL A N 1
ATOM 586 C CA . VAL A 1 78 ? -5.840 -2.784 6.491 1.00 98.88 78 VAL A CA 1
ATOM 587 C C . VAL A 1 78 ? -4.751 -3.678 5.891 1.00 98.88 78 VAL A C 1
ATOM 589 O O . VAL A 1 78 ? -4.340 -3.478 4.750 1.00 98.88 78 VAL A O 1
ATOM 592 N N . SER A 1 79 ? -4.290 -4.684 6.636 1.00 98.69 79 SER A N 1
ATOM 593 C CA . SER A 1 79 ? -3.228 -5.578 6.167 1.00 98.69 79 SER A CA 1
ATOM 594 C C . SER A 1 79 ? -3.659 -6.453 4.988 1.00 98.69 79 SER A C 1
ATOM 596 O O . SER A 1 79 ? -2.893 -6.616 4.046 1.00 98.69 79 SER A O 1
ATOM 598 N N . GLU A 1 80 ? -4.876 -6.997 5.012 1.00 98.50 80 GLU A N 1
ATOM 599 C CA . GLU A 1 80 ? -5.393 -7.917 3.994 1.00 98.50 80 GLU A CA 1
ATOM 600 C C . GLU A 1 80 ? -5.633 -7.182 2.673 1.00 98.50 80 GLU A C 1
ATOM 602 O O . GLU A 1 80 ? -5.248 -7.669 1.610 1.00 98.50 80 GLU A O 1
ATOM 607 N N . THR A 1 81 ? -6.171 -5.962 2.743 1.00 98.75 81 THR A N 1
ATOM 608 C CA . THR A 1 81 ? -6.362 -5.110 1.561 1.00 98.75 81 THR A CA 1
ATOM 609 C C . THR A 1 81 ? -5.041 -4.634 0.952 1.00 98.75 81 THR A C 1
ATOM 611 O O . THR A 1 81 ? -4.944 -4.560 -0.270 1.00 98.75 81 THR A O 1
ATOM 614 N N . LEU A 1 82 ? -4.000 -4.375 1.755 1.00 98.50 82 LEU A N 1
ATOM 615 C CA . LEU A 1 82 ? -2.652 -4.091 1.240 1.00 98.50 82 LEU A CA 1
ATOM 616 C C . LEU A 1 82 ? -2.008 -5.326 0.600 1.00 98.50 82 LEU A C 1
ATOM 618 O O . LEU A 1 82 ? -1.448 -5.233 -0.487 1.00 98.50 82 LEU A O 1
ATOM 622 N N . VAL A 1 83 ? -2.121 -6.496 1.234 1.00 97.44 83 VAL A N 1
ATOM 623 C CA . VAL A 1 83 ? -1.587 -7.763 0.703 1.00 97.44 83 VAL A CA 1
ATOM 624 C C . VAL A 1 83 ? -2.183 -8.109 -0.663 1.00 97.44 83 VAL A C 1
ATOM 626 O O . VAL A 1 83 ? -1.489 -8.670 -1.508 1.00 97.44 83 VAL A O 1
ATOM 629 N N . ALA A 1 84 ? -3.438 -7.730 -0.908 1.00 97.44 84 ALA A N 1
ATOM 630 C CA . ALA A 1 84 ? -4.091 -7.895 -2.202 1.00 97.44 84 ALA A CA 1
ATOM 631 C C . ALA A 1 84 ? -3.573 -6.938 -3.301 1.00 97.44 84 ALA A C 1
ATOM 633 O O . ALA A 1 84 ? -3.953 -7.091 -4.462 1.00 97.44 84 ALA A O 1
ATOM 634 N N . LEU A 1 85 ? -2.714 -5.965 -2.967 1.00 97.81 85 LEU A N 1
ATOM 635 C CA . LEU A 1 85 ? -2.212 -4.923 -3.870 1.00 97.81 85 LEU A CA 1
ATOM 636 C C . LEU A 1 85 ? -0.670 -4.926 -3.951 1.00 97.81 85 LEU A C 1
ATOM 638 O O . LEU A 1 85 ? -0.020 -3.932 -3.618 1.00 97.81 85 LEU A O 1
ATOM 642 N N . PRO A 1 86 ? -0.060 -6.019 -4.445 1.00 95.94 86 PRO A N 1
ATOM 643 C CA . PRO A 1 86 ? 1.390 -6.226 -4.426 1.00 95.94 86 PRO A CA 1
ATOM 644 C C . PRO A 1 86 ? 2.190 -5.107 -5.109 1.00 95.94 86 PRO A C 1
ATOM 646 O O . PRO A 1 86 ? 3.169 -4.599 -4.565 1.00 95.94 86 PRO A O 1
ATOM 649 N N . VAL A 1 87 ? 1.740 -4.662 -6.285 1.00 97.69 87 VAL A N 1
ATOM 650 C CA . VAL A 1 87 ? 2.415 -3.595 -7.040 1.00 97.69 87 VAL A CA 1
ATOM 651 C C . VAL A 1 87 ? 2.327 -2.253 -6.314 1.00 97.69 87 VAL A C 1
ATOM 653 O O . VAL A 1 87 ? 3.273 -1.471 -6.361 1.00 97.69 87 VAL A O 1
ATOM 656 N N . PHE A 1 88 ? 1.226 -1.983 -5.608 1.00 98.38 88 PHE A N 1
ATOM 657 C CA . PHE A 1 88 ? 1.110 -0.775 -4.797 1.00 98.38 88 PHE A CA 1
ATOM 658 C C . PHE A 1 88 ? 2.074 -0.819 -3.609 1.00 98.38 88 PHE A C 1
ATOM 660 O O . PHE A 1 88 ? 2.802 0.149 -3.404 1.00 98.38 88 PHE A O 1
ATOM 667 N N . CYS A 1 89 ? 2.155 -1.946 -2.889 1.00 97.81 89 CYS A N 1
ATOM 668 C CA . CYS A 1 89 ? 3.121 -2.123 -1.801 1.00 97.81 89 CYS A CA 1
ATOM 669 C C . CYS A 1 89 ? 4.569 -1.900 -2.254 1.00 97.81 89 CYS A C 1
ATOM 671 O O . CYS A 1 89 ? 5.323 -1.227 -1.552 1.00 97.81 89 CYS A O 1
ATOM 673 N N . ASP A 1 90 ? 4.935 -2.395 -3.439 1.00 97.25 90 ASP A N 1
ATOM 674 C CA . ASP A 1 90 ? 6.247 -2.145 -4.042 1.00 97.25 90 ASP A CA 1
ATOM 675 C C . ASP A 1 90 ? 6.480 -0.651 -4.316 1.00 97.25 90 ASP A C 1
ATOM 677 O O . ASP A 1 90 ? 7.503 -0.071 -3.943 1.00 97.25 90 ASP A O 1
ATOM 681 N N . LEU A 1 91 ? 5.491 0.006 -4.930 1.00 98.25 91 LEU A N 1
ATOM 682 C CA . LEU A 1 91 ? 5.568 1.417 -5.303 1.00 98.25 91 LEU A CA 1
ATOM 683 C C . LEU A 1 91 ? 5.751 2.346 -4.108 1.00 98.25 91 LEU A C 1
ATOM 685 O O . LEU A 1 91 ? 6.448 3.344 -4.262 1.00 98.25 91 LEU A O 1
ATOM 689 N N . LEU A 1 92 ? 5.181 2.036 -2.938 1.00 97.56 92 LEU A N 1
ATOM 690 C CA . LEU A 1 92 ? 5.280 2.890 -1.746 1.00 97.56 92 LEU A CA 1
ATOM 691 C C . LEU A 1 92 ? 6.733 3.260 -1.409 1.00 97.56 92 LEU A C 1
ATOM 693 O O . LEU A 1 92 ? 7.010 4.415 -1.086 1.00 97.56 92 LEU A O 1
ATOM 697 N N . THR A 1 93 ? 7.675 2.319 -1.545 1.00 96.44 93 THR A N 1
ATOM 698 C CA . THR A 1 93 ? 9.104 2.598 -1.334 1.00 96.44 93 THR A CA 1
ATOM 699 C C . THR A 1 93 ? 9.649 3.558 -2.388 1.00 96.44 93 THR A C 1
ATOM 701 O O . THR A 1 93 ? 10.325 4.532 -2.063 1.00 96.44 93 THR A O 1
ATOM 704 N N . HIS A 1 94 ? 9.369 3.287 -3.662 1.00 96.81 94 HIS A N 1
ATOM 705 C CA . HIS A 1 94 ? 9.920 4.046 -4.785 1.00 96.81 94 HIS A CA 1
ATOM 706 C C . HIS A 1 94 ? 9.358 5.468 -4.865 1.00 96.81 94 HIS A C 1
ATOM 708 O O . HIS A 1 94 ? 10.089 6.400 -5.195 1.00 96.81 94 HIS A O 1
ATOM 714 N N . VAL A 1 95 ? 8.082 5.636 -4.516 1.00 96.69 95 VAL A N 1
ATOM 715 C CA . VAL A 1 95 ? 7.397 6.927 -4.412 1.00 96.69 95 VAL A CA 1
ATOM 716 C C . VAL A 1 95 ? 8.166 7.874 -3.499 1.00 96.69 95 VAL A C 1
ATOM 718 O O . VAL A 1 95 ? 8.560 8.952 -3.941 1.00 96.69 95 VAL A O 1
ATOM 721 N N . ALA A 1 96 ? 8.423 7.446 -2.260 1.00 91.50 96 ALA A N 1
ATOM 722 C CA . ALA A 1 96 ? 9.115 8.264 -1.270 1.00 91.50 96 ALA A CA 1
ATOM 723 C C . ALA A 1 96 ? 10.605 8.451 -1.591 1.00 91.50 96 ALA A C 1
ATOM 725 O O . ALA A 1 96 ? 11.177 9.486 -1.259 1.00 91.50 96 ALA A O 1
ATOM 726 N N . LEU A 1 97 ? 11.237 7.453 -2.217 1.00 94.25 97 LEU A N 1
ATOM 727 C CA . LEU A 1 97 ? 12.668 7.489 -2.505 1.00 94.25 97 LEU A CA 1
ATOM 728 C C . LEU A 1 97 ? 13.019 8.413 -3.675 1.00 94.25 97 LEU A C 1
ATOM 730 O O . LEU A 1 97 ? 14.052 9.077 -3.618 1.00 94.25 97 LEU A O 1
ATOM 734 N N . SER A 1 98 ? 12.219 8.414 -4.745 1.00 93.56 98 SER A N 1
ATOM 735 C CA . SER A 1 98 ? 12.586 9.143 -5.964 1.00 93.56 98 SER A CA 1
ATOM 736 C C . SER A 1 98 ? 11.407 9.620 -6.817 1.00 93.56 98 SER A C 1
ATOM 738 O O . SER A 1 98 ? 11.454 10.738 -7.322 1.00 93.56 98 SER A O 1
ATOM 740 N N . LEU A 1 99 ? 10.322 8.844 -6.967 1.00 95.06 99 LEU A N 1
ATOM 741 C CA . LEU A 1 99 ? 9.319 9.139 -8.008 1.00 95.06 99 LEU A CA 1
ATOM 742 C C . LEU A 1 99 ? 8.616 10.488 -7.821 1.00 95.06 99 LEU A C 1
ATOM 744 O O . LEU A 1 99 ? 8.322 11.152 -8.808 1.00 95.06 99 LEU A O 1
ATOM 748 N N . GLU A 1 100 ? 8.327 10.900 -6.583 1.00 91.69 100 GLU A N 1
ATOM 749 C CA . GLU A 1 100 ? 7.700 12.205 -6.333 1.00 91.69 100 GLU A CA 1
ATOM 750 C C . GLU A 1 100 ? 8.648 13.387 -6.592 1.00 91.69 100 GLU A C 1
ATOM 752 O O . GLU A 1 100 ? 8.174 14.488 -6.868 1.00 91.69 100 GLU A O 1
ATOM 757 N N . GLY A 1 101 ? 9.964 13.168 -6.497 1.00 92.88 101 GLY A N 1
ATOM 758 C CA . GLY A 1 101 ? 10.998 14.184 -6.720 1.00 92.88 101 GLY A CA 1
ATOM 759 C C . GLY A 1 101 ? 11.517 14.246 -8.159 1.00 92.88 101 GLY A C 1
ATOM 760 O O . GLY A 1 101 ? 12.007 15.290 -8.579 1.00 92.88 101 GLY A O 1
ATOM 761 N N . ASP A 1 102 ? 11.370 13.159 -8.919 1.00 94.81 102 ASP A N 1
ATOM 762 C CA . ASP A 1 102 ? 11.885 13.023 -10.290 1.00 94.81 102 ASP A CA 1
ATOM 763 C C . ASP A 1 102 ? 10.857 13.409 -11.377 1.00 94.81 102 ASP A C 1
ATOM 765 O O . ASP A 1 102 ? 11.084 13.205 -12.573 1.00 94.81 102 ASP A O 1
ATOM 769 N N . VAL A 1 103 ? 9.707 13.963 -10.982 1.00 94.81 103 VAL A N 1
ATOM 770 C CA . VAL A 1 103 ? 8.667 14.477 -11.888 1.00 94.81 103 VAL A CA 1
ATOM 771 C C . VAL A 1 103 ? 8.533 15.996 -11.776 1.00 94.81 103 VAL A C 1
ATOM 773 O O . VAL A 1 103 ? 9.016 16.618 -10.833 1.00 94.81 103 VAL A O 1
ATOM 776 N N . ASP A 1 104 ? 7.834 16.608 -12.734 1.00 94.69 104 ASP A N 1
ATOM 777 C CA . ASP A 1 104 ? 7.487 18.027 -12.652 1.00 94.69 104 ASP A CA 1
ATOM 778 C C . ASP A 1 104 ? 6.623 18.346 -11.414 1.00 94.69 104 ASP A C 1
ATOM 780 O O . ASP A 1 104 ? 5.805 17.532 -10.968 1.00 94.69 104 ASP A O 1
ATOM 784 N N . ILE A 1 105 ? 6.766 19.565 -10.888 1.00 96.25 105 ILE A N 1
ATOM 785 C CA . ILE A 1 105 ? 6.088 20.018 -9.670 1.00 96.25 105 ILE A CA 1
ATOM 786 C C . ILE A 1 105 ? 4.559 19.920 -9.757 1.00 96.25 105 ILE A C 1
ATOM 788 O O . ILE A 1 105 ? 3.911 19.570 -8.769 1.00 96.25 105 ILE A O 1
ATOM 792 N N . GLU A 1 106 ? 3.959 20.169 -10.924 1.00 96.06 106 GLU A N 1
ATOM 793 C CA . GLU A 1 106 ? 2.511 20.048 -11.109 1.00 96.06 106 GLU A CA 1
ATOM 794 C C . GLU A 1 106 ? 2.070 18.582 -11.098 1.00 96.06 106 GLU A C 1
ATOM 796 O O . GLU A 1 106 ? 1.009 18.243 -10.561 1.00 96.06 106 GLU A O 1
ATOM 801 N N . ARG A 1 107 ? 2.907 17.678 -11.624 1.00 95.56 107 ARG A N 1
ATOM 802 C CA . ARG A 1 107 ? 2.651 16.235 -11.555 1.00 95.56 107 ARG A CA 1
ATOM 803 C C . ARG A 1 107 ? 2.733 15.730 -10.116 1.00 95.56 107 ARG A C 1
ATOM 805 O O . ARG A 1 107 ? 1.845 14.971 -9.711 1.00 95.56 107 ARG A O 1
ATOM 812 N N . ALA A 1 108 ? 3.744 16.159 -9.360 1.00 96.62 108 ALA A N 1
ATOM 813 C CA . ALA A 1 108 ? 3.895 15.831 -7.943 1.00 96.62 108 ALA A CA 1
ATOM 814 C C . ALA A 1 108 ? 2.714 16.364 -7.116 1.00 96.62 108 ALA A C 1
ATOM 816 O O . ALA A 1 108 ? 2.129 15.628 -6.319 1.00 96.62 108 ALA A O 1
ATOM 817 N N . ARG A 1 109 ? 2.293 17.614 -7.364 1.00 97.62 109 ARG A N 1
ATOM 818 C CA . ARG A 1 109 ? 1.124 18.217 -6.706 1.00 97.62 109 ARG A CA 1
ATOM 819 C C . ARG A 1 109 ? -0.142 17.408 -6.962 1.00 97.62 109 ARG A C 1
ATOM 821 O O . ARG A 1 109 ? -0.828 17.062 -6.006 1.00 97.62 109 ARG A O 1
ATOM 828 N N . ARG A 1 110 ? -0.420 17.048 -8.222 1.00 97.19 110 ARG A N 1
ATOM 829 C CA . ARG A 1 110 ? -1.580 16.216 -8.581 1.00 97.19 110 ARG A CA 1
ATOM 830 C C . ARG A 1 110 ? -1.571 14.880 -7.841 1.00 97.19 110 ARG A C 1
ATOM 832 O O . ARG A 1 110 ? -2.588 14.499 -7.267 1.00 97.19 110 ARG A O 1
ATOM 839 N N . TYR A 1 111 ? -0.422 14.202 -7.828 1.00 97.62 111 TYR A N 1
ATOM 840 C CA . TYR A 1 111 ? -0.267 12.938 -7.112 1.00 97.62 111 TYR A CA 1
ATOM 841 C C . TYR A 1 111 ? -0.596 13.104 -5.624 1.00 97.62 111 TYR A C 1
ATOM 843 O O . TYR A 1 111 ? -1.428 12.368 -5.100 1.00 97.62 111 TYR A O 1
ATOM 851 N N . LYS A 1 112 ? -0.004 14.102 -4.952 1.00 97.81 112 LYS A N 1
ATOM 852 C CA . LYS A 1 112 ? -0.251 14.355 -3.526 1.00 97.81 112 LYS A CA 1
ATOM 853 C C . LYS A 1 112 ? -1.717 14.665 -3.248 1.00 97.81 112 LYS A C 1
ATOM 855 O O . LYS A 1 112 ? -2.285 14.063 -2.346 1.00 97.81 112 LYS A O 1
ATOM 860 N N . THR A 1 113 ? -2.346 15.539 -4.031 1.00 98.44 113 THR A N 1
ATOM 861 C CA . THR A 1 113 ? -3.771 15.860 -3.869 1.00 98.44 113 THR A CA 1
ATOM 862 C C . THR A 1 113 ? -4.642 14.605 -3.943 1.00 98.44 113 THR A C 1
ATOM 864 O O . THR A 1 113 ? -5.485 14.396 -3.073 1.00 98.44 113 THR A O 1
ATOM 867 N N . ASN A 1 114 ? -4.409 13.739 -4.930 1.00 98.38 114 ASN A N 1
ATOM 868 C CA . ASN A 1 114 ? -5.224 12.542 -5.132 1.00 98.38 114 ASN A CA 1
ATOM 869 C C . ASN A 1 114 ? -4.929 11.444 -4.095 1.00 98.38 114 ASN A C 1
ATOM 871 O O . ASN A 1 114 ? -5.858 10.811 -3.593 1.00 98.38 114 ASN A O 1
ATOM 875 N N . ALA A 1 115 ? -3.659 11.246 -3.734 1.00 97.94 115 ALA A N 1
ATOM 876 C CA . ALA A 1 115 ? -3.250 10.289 -2.708 1.00 97.94 115 ALA A CA 1
ATOM 877 C C . ALA A 1 115 ? -3.814 10.658 -1.327 1.00 97.94 115 ALA A C 1
ATOM 879 O O . ALA A 1 115 ? -4.361 9.795 -0.644 1.00 97.94 115 ALA A O 1
ATOM 880 N N . PHE A 1 116 ? -3.749 11.937 -0.939 1.00 98.06 116 PHE A N 1
ATOM 881 C CA . PHE A 1 116 ? -4.311 12.407 0.331 1.00 98.06 116 PHE A CA 1
ATOM 882 C C . PHE A 1 116 ? -5.838 12.307 0.353 1.00 98.06 116 PHE A C 1
ATOM 884 O O . PHE A 1 116 ? -6.391 11.817 1.330 1.00 98.06 116 PHE A O 1
ATOM 891 N N . ALA A 1 117 ? -6.526 12.658 -0.739 1.00 98.69 117 ALA A N 1
ATOM 892 C CA . ALA A 1 117 ? -7.975 12.476 -0.815 1.00 98.69 117 ALA A CA 1
ATOM 893 C C . ALA A 1 117 ? -8.385 11.000 -0.626 1.00 98.69 117 ALA A C 1
ATOM 895 O O . ALA A 1 117 ? -9.313 10.700 0.123 1.00 98.69 117 ALA A O 1
ATOM 896 N N . ALA A 1 118 ? -7.668 10.063 -1.257 1.00 98.75 118 ALA A N 1
ATOM 897 C CA . ALA A 1 118 ? -7.919 8.634 -1.080 1.00 98.75 118 ALA A CA 1
ATOM 898 C C . ALA A 1 118 ? -7.596 8.151 0.346 1.00 98.75 118 ALA A C 1
ATOM 900 O O . ALA A 1 118 ? -8.363 7.369 0.909 1.00 98.75 118 ALA A O 1
ATOM 901 N N . HIS A 1 119 ? -6.498 8.632 0.936 1.00 98.69 119 HIS A N 1
ATOM 902 C CA . HIS A 1 119 ? -6.134 8.371 2.329 1.00 98.69 119 HIS A CA 1
ATOM 903 C C . HIS A 1 119 ? -7.228 8.833 3.304 1.00 98.69 119 HIS A C 1
ATOM 905 O O . HIS A 1 119 ? -7.631 8.075 4.184 1.00 98.69 119 HIS A O 1
ATOM 911 N N . ASP A 1 120 ? -7.758 10.040 3.124 1.00 98.69 120 ASP A N 1
ATOM 912 C CA . ASP A 1 120 ? -8.788 10.598 4.004 1.00 98.69 120 ASP A CA 1
ATOM 913 C C . ASP A 1 120 ? -10.113 9.831 3.884 1.00 98.69 120 ASP A C 1
ATOM 915 O O . ASP A 1 120 ? -10.799 9.581 4.882 1.00 98.69 120 ASP A O 1
ATOM 919 N N . GLU A 1 121 ? -10.457 9.378 2.674 1.00 98.81 121 GLU A N 1
ATOM 920 C CA . GLU A 1 121 ? -11.591 8.477 2.460 1.00 98.81 121 GLU A CA 1
ATOM 921 C C . GLU A 1 121 ? -11.399 7.115 3.148 1.00 98.81 121 GLU A C 1
ATOM 923 O O . GLU A 1 121 ? -12.363 6.581 3.705 1.00 98.81 121 GLU A O 1
ATOM 928 N N . ILE A 1 122 ? -10.181 6.558 3.139 1.00 98.88 122 ILE A N 1
ATOM 929 C CA . ILE A 1 122 ? -9.842 5.327 3.871 1.00 98.88 122 ILE A CA 1
ATOM 930 C C . ILE A 1 122 ? -10.025 5.537 5.372 1.00 98.88 122 ILE A C 1
ATOM 932 O O . ILE A 1 122 ? -10.728 4.756 6.016 1.00 98.88 122 ILE A O 1
ATOM 936 N N . ALA A 1 123 ? -9.424 6.593 5.922 1.00 98.75 123 ALA A N 1
ATOM 937 C CA . ALA A 1 123 ? -9.495 6.896 7.345 1.00 98.75 123 ALA A CA 1
ATOM 938 C C . ALA A 1 123 ? -10.952 7.065 7.796 1.00 98.75 123 ALA A C 1
ATOM 940 O O . ALA A 1 123 ? -11.374 6.449 8.771 1.00 98.75 123 ALA A O 1
ATOM 941 N N . THR A 1 124 ? -11.754 7.796 7.018 1.00 98.56 124 THR A N 1
ATOM 942 C CA . THR A 1 124 ? -13.189 7.982 7.276 1.00 98.56 124 THR A CA 1
ATOM 943 C C . THR A 1 124 ? -13.970 6.665 7.232 1.00 98.56 124 THR A C 1
ATOM 945 O O . THR A 1 124 ? -14.888 6.458 8.027 1.00 98.56 124 THR A O 1
ATOM 948 N N . ALA A 1 125 ? -13.656 5.768 6.293 1.00 98.75 125 ALA A N 1
ATOM 949 C CA . ALA A 1 125 ? -14.332 4.476 6.198 1.00 98.75 125 ALA A CA 1
ATOM 950 C C . ALA A 1 125 ? -14.022 3.582 7.411 1.00 98.75 125 ALA A C 1
ATOM 952 O O . ALA A 1 125 ? -14.930 2.956 7.958 1.00 98.75 125 ALA A O 1
ATOM 953 N N . LEU A 1 126 ? -12.762 3.560 7.853 1.00 98.69 126 LEU A N 1
ATOM 954 C CA . LEU A 1 126 ? -12.330 2.802 9.029 1.00 98.69 126 LEU A CA 1
ATOM 955 C C . LEU A 1 126 ? -12.871 3.398 1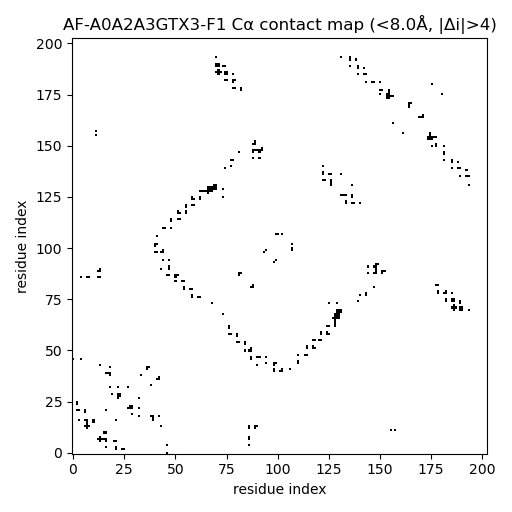0.335 1.00 98.69 126 LEU A C 1
ATOM 957 O O . LEU A 1 126 ? -13.255 2.641 11.223 1.00 98.69 126 LEU A O 1
ATOM 961 N N . ASP A 1 127 ? -12.956 4.725 10.441 1.00 98.31 127 ASP A N 1
ATOM 962 C CA . ASP A 1 127 ? -13.497 5.432 11.612 1.00 98.31 127 ASP A CA 1
ATOM 963 C C . ASP A 1 127 ? -14.957 5.045 11.851 1.00 98.31 127 ASP A C 1
ATOM 965 O O . ASP A 1 127 ? -15.328 4.615 12.938 1.00 98.31 127 ASP A O 1
ATOM 969 N N . ARG A 1 128 ? -15.769 5.031 10.790 1.00 98.19 128 ARG A N 1
ATOM 970 C CA . ARG A 1 128 ? -17.175 4.602 10.875 1.00 98.19 128 ARG A CA 1
ATOM 971 C C . ARG A 1 128 ? -17.351 3.124 11.216 1.00 98.19 128 ARG A C 1
ATOM 973 O O . ARG A 1 128 ? -18.368 2.750 11.799 1.00 98.19 128 ARG A O 1
ATOM 980 N N . ALA A 1 129 ? -16.417 2.277 10.794 1.00 98.56 129 ALA A N 1
ATOM 981 C CA . ALA A 1 129 ? -16.536 0.831 10.938 1.00 98.56 129 ALA A CA 1
ATOM 982 C C . ALA A 1 129 ? -15.917 0.294 12.235 1.00 98.56 129 ALA A C 1
ATOM 984 O O . ALA A 1 129 ? -16.254 -0.816 12.653 1.00 98.56 129 ALA A O 1
ATOM 985 N N . SER A 1 130 ? -15.015 1.042 12.868 1.00 98.12 130 SER A N 1
ATOM 986 C CA . SER A 1 130 ? -14.216 0.575 14.001 1.00 98.12 130 SER A CA 1
ATOM 987 C C . SER A 1 130 ? -14.565 1.264 15.317 1.00 98.12 130 SER A C 1
ATOM 989 O O . SER A 1 130 ? -15.323 2.224 15.362 1.00 98.12 130 SER A O 1
ATOM 991 N N . SER A 1 131 ? -14.022 0.736 16.412 1.00 97.38 131 SER A N 1
ATOM 992 C CA . SER A 1 131 ? -14.041 1.387 17.723 1.00 97.38 131 SER A CA 1
ATOM 993 C C . SER A 1 131 ? -12.824 2.294 17.962 1.00 97.38 131 SER A C 1
ATOM 995 O O . SER A 1 131 ? -12.651 2.774 19.080 1.00 97.38 131 SER A O 1
ATOM 997 N N . MET A 1 132 ? -11.934 2.449 16.976 1.00 97.25 132 MET A N 1
ATOM 998 C CA . MET A 1 132 ? -10.729 3.278 17.085 1.00 97.25 132 MET A CA 1
ATOM 999 C C . MET A 1 132 ? -11.061 4.736 16.769 1.00 97.25 132 MET A C 1
ATOM 1001 O O . MET A 1 132 ? -11.946 5.008 15.965 1.00 97.25 132 MET A O 1
ATOM 1005 N N . THR A 1 133 ? -10.328 5.676 17.364 1.00 96.69 133 THR A N 1
ATOM 1006 C CA . THR A 1 133 ? -10.455 7.094 17.007 1.00 96.69 133 THR A CA 1
ATOM 1007 C C . THR A 1 133 ? -9.793 7.381 15.659 1.00 96.69 133 THR A C 1
ATOM 1009 O O . THR A 1 133 ? -8.853 6.690 15.252 1.00 96.69 133 THR A O 1
ATOM 1012 N N . LEU A 1 134 ? -10.213 8.458 14.994 1.00 96.44 134 LEU A N 1
ATOM 1013 C CA . LEU A 1 134 ? -9.592 8.919 13.750 1.00 96.44 134 LEU A CA 1
ATOM 1014 C C . LEU A 1 134 ? -8.069 9.137 13.874 1.00 96.44 134 LEU A C 1
ATOM 1016 O O . LEU A 1 134 ? -7.329 8.832 12.941 1.00 96.44 134 LEU A O 1
ATOM 1020 N N . GLU A 1 135 ? -7.586 9.603 15.029 1.00 96.19 135 GLU A N 1
ATOM 1021 C CA . GLU A 1 135 ? -6.149 9.755 15.306 1.00 96.19 135 GLU A CA 1
ATOM 1022 C C . GLU A 1 135 ? -5.424 8.400 15.330 1.00 96.19 135 GLU A C 1
ATOM 1024 O O . GLU A 1 135 ? -4.401 8.219 14.667 1.00 96.19 135 GLU A O 1
ATOM 1029 N N . GLN A 1 136 ? -5.978 7.413 16.041 1.00 97.75 136 GLN A N 1
ATOM 1030 C CA . GLN A 1 136 ? -5.415 6.061 16.107 1.00 97.75 136 GLN A CA 1
ATOM 1031 C C . GLN A 1 136 ? -5.421 5.381 14.733 1.00 97.75 136 GLN A C 1
ATOM 1033 O O . GLN A 1 136 ? -4.481 4.663 14.391 1.00 97.75 136 GLN A O 1
ATOM 1038 N N . ILE A 1 137 ? -6.458 5.626 13.929 1.00 98.56 137 ILE A N 1
ATOM 1039 C CA . ILE A 1 137 ? -6.545 5.152 12.546 1.00 98.56 137 ILE A CA 1
ATOM 1040 C C . ILE A 1 137 ? -5.471 5.813 11.685 1.00 98.56 137 ILE A C 1
ATOM 1042 O O . ILE A 1 137 ? -4.777 5.108 10.957 1.00 98.56 137 ILE A O 1
ATOM 1046 N N . GLY A 1 138 ? -5.281 7.130 11.794 1.00 98.12 138 GLY A N 1
ATOM 1047 C CA . GLY A 1 138 ? -4.206 7.839 11.096 1.00 98.12 138 GLY A CA 1
ATOM 1048 C C . GLY A 1 138 ? -2.828 7.249 11.411 1.00 98.12 138 GLY A C 1
ATOM 1049 O O . GLY A 1 138 ? -2.061 6.938 10.498 1.00 98.12 138 GLY A O 1
ATOM 1050 N N . ASN A 1 139 ? -2.549 6.987 12.692 1.00 98.12 139 ASN A N 1
ATOM 1051 C CA . ASN A 1 139 ? -1.313 6.331 13.129 1.00 98.12 139 ASN A CA 1
ATOM 1052 C C . ASN A 1 139 ? -1.179 4.906 12.566 1.00 98.12 139 ASN A C 1
ATOM 1054 O O . ASN A 1 139 ? -0.107 4.520 12.092 1.00 98.12 139 ASN A O 1
ATOM 1058 N N . LEU A 1 140 ? -2.266 4.128 12.560 1.00 98.69 140 LEU A N 1
ATOM 1059 C CA . LEU A 1 140 ? -2.289 2.787 11.975 1.00 98.69 140 LEU A CA 1
ATOM 1060 C C . LEU A 1 140 ? -1.995 2.811 10.470 1.00 98.69 140 LEU A C 1
ATOM 1062 O O . LEU A 1 140 ? -1.192 2.002 10.010 1.00 98.69 140 LEU A O 1
ATOM 1066 N N . LEU A 1 141 ? -2.598 3.727 9.709 1.00 98.75 141 LEU A N 1
ATOM 1067 C CA . LEU A 1 141 ? -2.367 3.860 8.267 1.00 98.75 141 LEU A CA 1
ATOM 1068 C C . LEU A 1 141 ? -0.923 4.277 7.966 1.00 98.75 141 LEU A C 1
ATOM 1070 O O . LEU A 1 141 ? -0.290 3.686 7.090 1.00 98.75 141 LEU A O 1
ATOM 1074 N N . ALA A 1 142 ? -0.365 5.222 8.729 1.00 98.31 142 ALA A N 1
ATOM 1075 C CA . ALA A 1 142 ? 1.030 5.640 8.592 1.00 98.31 142 ALA A CA 1
ATOM 1076 C C . ALA A 1 142 ? 2.009 4.474 8.829 1.00 98.31 142 ALA A C 1
ATOM 1078 O O . ALA A 1 142 ? 2.932 4.250 8.034 1.00 98.31 142 ALA A O 1
ATOM 1079 N N . VAL A 1 143 ? 1.781 3.681 9.883 1.00 98.44 143 VAL A N 1
ATOM 1080 C CA . VAL A 1 143 ? 2.563 2.466 10.151 1.00 98.44 143 VAL A CA 1
ATOM 1081 C C . VAL A 1 143 ? 2.347 1.420 9.058 1.00 98.44 143 VAL A C 1
ATOM 1083 O O . VAL A 1 143 ? 3.316 0.807 8.614 1.00 98.44 143 VAL A O 1
ATOM 1086 N N . ALA A 1 144 ? 1.115 1.230 8.584 1.00 98.62 144 ALA A N 1
ATOM 1087 C CA . ALA A 1 144 ? 0.792 0.277 7.526 1.00 98.62 144 ALA A CA 1
ATOM 1088 C C . ALA A 1 144 ? 1.553 0.568 6.234 1.00 98.62 144 ALA A C 1
ATOM 1090 O O . ALA A 1 144 ? 2.199 -0.332 5.703 1.00 98.62 144 ALA A O 1
ATOM 1091 N N . ILE A 1 145 ? 1.552 1.820 5.778 1.00 98.31 145 ILE A N 1
ATOM 1092 C CA . ILE A 1 145 ? 2.285 2.259 4.584 1.00 98.31 145 ILE A CA 1
ATOM 1093 C C . ILE A 1 145 ? 3.791 2.041 4.767 1.00 98.31 145 ILE A C 1
ATOM 1095 O O . ILE A 1 145 ? 4.452 1.462 3.903 1.00 98.31 145 ILE A O 1
ATOM 1099 N N . THR A 1 146 ? 4.328 2.444 5.922 1.00 97.69 146 THR A N 1
ATOM 1100 C CA . THR A 1 146 ? 5.759 2.322 6.231 1.00 97.69 146 THR A CA 1
ATOM 1101 C C . THR A 1 146 ? 6.202 0.859 6.248 1.00 97.69 146 THR A C 1
ATOM 1103 O O . THR A 1 146 ? 7.148 0.486 5.552 1.00 97.69 146 THR A O 1
ATOM 1106 N N . LEU A 1 147 ? 5.498 0.003 6.992 1.00 97.38 147 LEU A N 1
ATOM 1107 C CA . LEU A 1 147 ? 5.830 -1.415 7.099 1.00 97.38 147 LEU A CA 1
ATOM 1108 C C . LEU A 1 147 ? 5.581 -2.169 5.798 1.00 97.38 147 LEU A C 1
ATOM 1110 O O . LEU A 1 147 ? 6.405 -3.005 5.443 1.00 97.38 147 LEU A O 1
ATOM 1114 N N . ALA A 1 148 ? 4.497 -1.876 5.074 1.00 97.50 148 ALA A N 1
ATOM 1115 C CA . ALA A 1 148 ? 4.239 -2.497 3.779 1.00 97.50 148 ALA A CA 1
ATOM 1116 C C . ALA A 1 148 ? 5.371 -2.184 2.796 1.00 97.50 148 ALA A C 1
ATOM 1118 O O . ALA A 1 148 ? 5.879 -3.104 2.163 1.00 97.50 148 ALA A O 1
ATOM 1119 N N . SER A 1 149 ? 5.829 -0.928 2.742 1.00 95.12 149 SER A N 1
ATOM 1120 C CA . SER A 1 149 ? 6.951 -0.532 1.887 1.00 95.12 149 SER A CA 1
ATOM 1121 C C . SER A 1 149 ? 8.231 -1.308 2.232 1.00 95.12 149 SER A C 1
ATOM 1123 O O . SER A 1 149 ? 8.827 -1.947 1.370 1.00 95.12 149 SER A O 1
ATOM 1125 N N . GLY A 1 150 ? 8.634 -1.340 3.506 1.00 93.12 150 GLY A N 1
ATOM 1126 C CA . GLY A 1 150 ? 9.871 -1.998 3.928 1.00 93.12 150 GLY A CA 1
ATOM 1127 C C . GLY A 1 150 ? 9.809 -3.522 3.825 1.00 93.12 150 GLY A C 1
ATOM 1128 O O . GLY A 1 150 ? 10.723 -4.148 3.288 1.00 93.12 150 GLY A O 1
ATOM 1129 N N . PHE A 1 151 ? 8.726 -4.132 4.315 1.00 94.75 151 PHE A N 1
ATOM 1130 C CA . PHE A 1 151 ? 8.555 -5.583 4.257 1.00 94.75 151 PHE A CA 1
ATOM 1131 C C . PHE A 1 151 ? 8.448 -6.075 2.820 1.00 94.75 151 PHE A C 1
ATOM 1133 O O . PHE A 1 151 ? 9.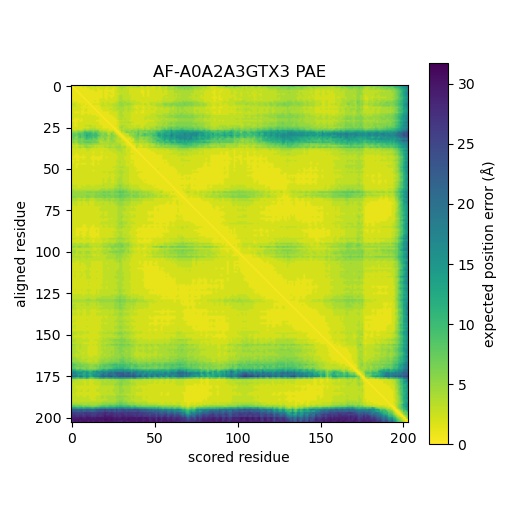003 -7.128 2.532 1.00 94.75 151 PHE A O 1
ATOM 1140 N N . TRP A 1 152 ? 7.827 -5.319 1.906 1.00 94.69 152 TRP A N 1
ATOM 1141 C CA . TRP A 1 152 ? 7.766 -5.722 0.504 1.00 94.69 152 TRP A CA 1
ATOM 1142 C C . TRP A 1 152 ? 9.164 -5.921 -0.091 1.00 94.69 152 TRP A C 1
ATOM 1144 O O . TRP A 1 152 ? 9.435 -6.975 -0.663 1.00 94.69 152 TRP A O 1
ATOM 1154 N N . GLN A 1 153 ? 10.072 -4.959 0.111 1.00 91.56 153 GLN A N 1
ATOM 1155 C CA . GLN A 1 153 ? 11.431 -5.017 -0.445 1.00 91.56 153 GLN A CA 1
ATOM 1156 C C . GLN A 1 153 ? 12.283 -6.143 0.150 1.00 91.56 153 GLN A C 1
ATOM 1158 O O . GLN A 1 153 ? 13.153 -6.688 -0.526 1.00 91.56 153 GLN A O 1
ATOM 1163 N N . VAL A 1 154 ? 12.053 -6.477 1.419 1.00 89.94 154 VAL A N 1
ATOM 1164 C CA . VAL A 1 154 ? 12.789 -7.535 2.121 1.00 89.94 154 VAL A CA 1
ATOM 1165 C C . VAL A 1 154 ? 12.243 -8.923 1.761 1.00 89.94 154 VAL A C 1
ATOM 1167 O O . VAL A 1 154 ? 13.018 -9.862 1.602 1.00 89.94 154 VAL A O 1
ATOM 1170 N N . SER A 1 155 ? 10.927 -9.046 1.586 1.00 91.25 155 SER A N 1
ATOM 1171 C CA . SER A 1 155 ? 10.241 -10.285 1.195 1.00 91.25 155 SER A CA 1
ATOM 1172 C C . SER A 1 155 ? 10.380 -10.632 -0.291 1.00 91.25 155 SER A C 1
ATOM 1174 O O . SER A 1 155 ? 10.126 -11.770 -0.671 1.00 91.25 155 SER A O 1
ATOM 1176 N N . HIS A 1 156 ? 10.786 -9.678 -1.133 1.00 90.94 156 HIS A N 1
ATOM 1177 C CA . HIS A 1 156 ? 10.981 -9.873 -2.575 1.00 90.94 156 HIS A CA 1
ATOM 1178 C C . HIS A 1 156 ? 12.420 -9.499 -2.963 1.00 90.94 156 HIS A C 1
ATOM 1180 O O . HIS A 1 156 ? 12.662 -8.429 -3.534 1.00 90.94 156 HIS A O 1
ATOM 1186 N N . PRO A 1 157 ? 13.406 -10.344 -2.607 1.00 89.75 157 PRO A N 1
ATOM 1187 C CA . PRO A 1 157 ? 14.813 -10.049 -2.835 1.00 89.75 157 PRO A CA 1
ATOM 1188 C C . PRO A 1 157 ? 15.142 -9.925 -4.326 1.00 89.75 157 PR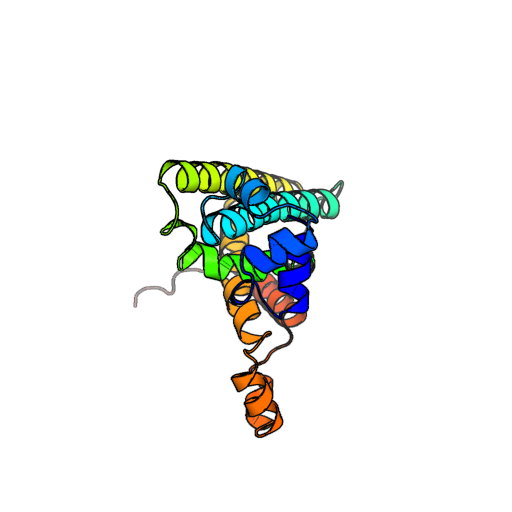O A C 1
ATOM 1190 O O . PRO A 1 157 ? 14.535 -10.562 -5.185 1.00 89.75 157 PRO A O 1
ATOM 1193 N N . THR A 1 158 ? 16.176 -9.140 -4.638 1.00 90.75 158 THR A N 1
ATOM 1194 C CA . THR A 1 158 ? 16.730 -9.088 -5.998 1.00 90.75 158 THR A CA 1
ATOM 1195 C C . THR A 1 158 ? 17.286 -10.458 -6.410 1.00 90.75 158 THR A C 1
ATOM 1197 O O . THR A 1 158 ? 17.667 -11.238 -5.534 1.00 90.75 158 THR A O 1
ATOM 1200 N N . PRO A 1 159 ? 17.439 -10.748 -7.718 1.00 90.56 159 PRO A N 1
ATOM 1201 C CA . PRO A 1 159 ? 17.960 -12.038 -8.182 1.00 90.56 159 PRO A CA 1
ATOM 1202 C C . PRO A 1 159 ? 19.294 -12.443 -7.539 1.00 90.56 159 PRO A C 1
ATOM 1204 O O . PRO A 1 159 ? 19.501 -13.608 -7.219 1.00 90.56 159 PRO A O 1
ATOM 1207 N N . THR A 1 160 ? 20.182 -11.477 -7.283 1.00 91.88 160 THR A N 1
ATOM 1208 C CA . THR A 1 160 ? 21.452 -11.715 -6.583 1.00 91.88 160 THR A CA 1
ATOM 1209 C C . THR A 1 160 ? 21.245 -12.191 -5.145 1.00 91.88 160 THR A C 1
ATOM 1211 O O . THR A 1 160 ? 21.918 -13.122 -4.713 1.00 91.88 160 THR A O 1
ATOM 1214 N N . LEU A 1 161 ? 20.327 -11.568 -4.398 1.00 91.50 161 LEU A N 1
ATOM 1215 C CA . LEU A 1 161 ? 20.037 -11.958 -3.017 1.00 91.50 161 LEU A CA 1
ATOM 1216 C C . LEU A 1 161 ? 19.246 -13.266 -2.950 1.00 91.50 161 LEU A C 1
ATOM 1218 O O . LEU A 1 161 ? 19.527 -14.079 -2.079 1.00 91.50 161 LEU A O 1
ATOM 1222 N N . ALA A 1 162 ? 18.329 -13.506 -3.889 1.00 90.25 162 ALA A N 1
ATOM 1223 C CA . ALA A 1 162 ? 17.630 -14.783 -4.004 1.00 90.25 162 ALA A CA 1
ATOM 1224 C C . ALA A 1 162 ? 18.626 -15.940 -4.208 1.00 90.25 162 ALA A C 1
ATOM 1226 O O . ALA A 1 162 ? 18.641 -16.883 -3.420 1.00 90.25 162 ALA A O 1
ATOM 1227 N N . ALA A 1 163 ? 19.545 -15.805 -5.171 1.00 92.44 163 ALA A N 1
ATOM 1228 C CA . ALA A 1 163 ? 20.603 -16.790 -5.412 1.00 92.44 163 ALA A CA 1
ATOM 1229 C C . ALA A 1 163 ? 21.551 -16.959 -4.210 1.00 92.44 163 ALA A C 1
ATOM 1231 O O . ALA A 1 163 ? 22.065 -18.052 -3.970 1.00 92.44 163 ALA A O 1
ATOM 1232 N N . LEU A 1 164 ? 21.801 -15.888 -3.446 1.00 92.31 164 LEU A N 1
ATOM 1233 C CA . LEU A 1 164 ? 22.580 -15.965 -2.209 1.00 92.31 164 LEU A CA 1
ATOM 1234 C C . LEU A 1 164 ? 21.831 -16.738 -1.117 1.00 92.31 164 LEU A C 1
ATOM 1236 O O . LEU A 1 164 ? 22.438 -17.554 -0.436 1.00 92.31 164 LEU A O 1
ATOM 1240 N N . TYR A 1 165 ? 20.532 -16.503 -0.940 1.00 91.06 165 TYR A N 1
ATOM 1241 C CA . TYR A 1 165 ? 19.727 -17.194 0.071 1.00 91.06 165 TYR A CA 1
ATOM 1242 C C . TYR A 1 165 ? 19.532 -18.680 -0.240 1.00 91.06 165 TYR A C 1
ATOM 1244 O O . TYR A 1 165 ? 19.432 -19.476 0.691 1.00 91.06 165 TYR A O 1
ATOM 1252 N N . GLU A 1 166 ? 19.551 -19.066 -1.517 1.00 90.88 166 GLU A N 1
ATOM 1253 C CA . GLU A 1 166 ? 19.617 -20.472 -1.931 1.00 90.88 166 GLU A CA 1
ATOM 1254 C C . GLU A 1 166 ? 20.944 -21.134 -1.522 1.00 90.88 166 GLU A C 1
ATOM 1256 O O . GLU A 1 166 ? 20.950 -22.279 -1.072 1.00 90.88 166 GLU A O 1
ATOM 1261 N N . GLN A 1 167 ? 22.064 -20.412 -1.637 1.00 93.69 167 GLN A N 1
ATOM 1262 C CA . GLN A 1 167 ? 23.394 -20.896 -1.239 1.00 93.69 167 GLN A CA 1
ATOM 1263 C C . GLN A 1 167 ? 23.595 -20.894 0.283 1.00 93.69 167 GLN A C 1
ATOM 1265 O O . GLN A 1 167 ? 24.250 -21.780 0.825 1.00 93.69 167 GLN A O 1
ATOM 1270 N N . GLU A 1 168 ? 23.006 -19.922 0.981 1.00 92.94 168 GLU A N 1
ATOM 1271 C CA . GLU A 1 168 ? 23.128 -19.713 2.426 1.00 92.94 168 GLU A CA 1
ATOM 1272 C C . GLU A 1 168 ? 21.738 -19.684 3.105 1.00 92.94 168 GLU A C 1
ATOM 1274 O O . GLU A 1 168 ? 21.280 -18.622 3.550 1.00 92.94 168 GLU A O 1
ATOM 1279 N N . PRO A 1 169 ? 21.053 -20.841 3.269 1.00 87.31 169 PRO A N 1
ATOM 1280 C CA . PRO A 1 169 ? 19.673 -20.894 3.775 1.00 87.31 169 PRO A CA 1
ATOM 1281 C C . PRO A 1 169 ? 19.479 -20.268 5.159 1.00 87.31 169 PRO A C 1
ATOM 1283 O O . PRO A 1 169 ? 18.403 -19.764 5.484 1.00 87.31 169 PRO A O 1
ATOM 1286 N N . ARG A 1 170 ? 20.539 -20.230 5.977 1.00 89.38 170 ARG A N 1
ATOM 1287 C CA . ARG A 1 170 ? 20.526 -19.569 7.288 1.00 89.38 170 ARG A CA 1
ATOM 1288 C C . ARG A 1 170 ? 20.232 -18.072 7.208 1.00 89.38 170 ARG A C 1
ATOM 1290 O O . ARG A 1 170 ? 19.850 -17.513 8.224 1.00 89.38 170 ARG A O 1
ATOM 1297 N N . TRP A 1 171 ? 20.414 -17.420 6.060 1.00 86.12 171 TRP A N 1
ATOM 1298 C CA . TRP A 1 171 ? 20.052 -16.016 5.831 1.00 86.12 171 TRP A CA 1
ATOM 1299 C C . TRP A 1 171 ? 18.715 -15.862 5.099 1.00 86.12 171 TRP A C 1
ATOM 1301 O O . TRP A 1 171 ? 18.123 -14.788 5.142 1.00 86.12 171 TRP A O 1
ATOM 1311 N N . GLY A 1 172 ? 18.192 -16.940 4.507 1.00 77.00 172 GLY A N 1
ATOM 1312 C CA . GLY A 1 172 ? 16.918 -16.941 3.786 1.00 77.00 172 GLY A CA 1
ATOM 1313 C C . GLY A 1 172 ? 15.700 -16.636 4.662 1.00 77.00 172 GLY A C 1
ATOM 1314 O O . GLY A 1 172 ? 14.724 -16.092 4.166 1.00 77.00 172 GLY A O 1
ATOM 1315 N N . HIS A 1 173 ? 15.767 -16.864 5.981 1.00 68.88 173 HIS A N 1
ATOM 1316 C CA . HIS A 1 173 ? 14.699 -16.459 6.912 1.00 68.88 173 HIS A CA 1
ATOM 1317 C C . HIS A 1 173 ? 14.471 -14.935 6.961 1.00 68.88 173 HIS A C 1
ATOM 1319 O O . HIS A 1 173 ? 13.446 -14.484 7.473 1.00 68.88 173 HIS A O 1
ATOM 1325 N N . VAL A 1 174 ? 15.423 -14.141 6.454 1.00 62.78 174 VAL A N 1
ATOM 1326 C CA . VAL A 1 174 ? 15.276 -12.690 6.297 1.00 62.78 174 VAL A CA 1
ATOM 1327 C C . VAL A 1 174 ? 14.359 -12.354 5.112 1.00 62.78 174 VAL A C 1
ATOM 1329 O O . VAL A 1 174 ? 13.708 -11.318 5.163 1.00 62.78 174 VAL A O 1
ATOM 1332 N N . ALA A 1 175 ? 14.203 -13.237 4.115 1.00 62.00 175 ALA A N 1
ATOM 1333 C CA . ALA A 1 175 ? 13.279 -13.097 2.974 1.00 62.00 175 ALA A CA 1
ATOM 1334 C C . ALA A 1 175 ? 11.817 -13.435 3.346 1.00 62.00 175 ALA A C 1
ATOM 1336 O O . ALA A 1 175 ? 11.145 -14.231 2.704 1.00 62.00 175 ALA A O 1
ATOM 1337 N N . LEU A 1 176 ? 11.370 -12.845 4.452 1.00 66.94 176 LEU A N 1
ATOM 1338 C CA . LEU A 1 176 ? 10.164 -13.118 5.235 1.00 66.94 176 LEU A CA 1
ATOM 1339 C C . LEU A 1 176 ? 8.869 -13.306 4.437 1.00 66.94 176 LEU A C 1
ATOM 1341 O O . LEU A 1 176 ? 8.652 -12.636 3.435 1.00 66.94 176 LEU A O 1
ATOM 1345 N N . ASP A 1 177 ? 7.919 -14.065 4.992 1.00 84.19 177 ASP A N 1
ATOM 1346 C CA . ASP A 1 177 ? 6.535 -14.054 4.505 1.00 84.19 177 ASP A CA 1
ATOM 1347 C C . ASP A 1 177 ? 5.888 -12.677 4.753 1.00 84.19 177 ASP A C 1
ATOM 1349 O O . ASP A 1 177 ? 5.558 -12.316 5.891 1.00 84.19 177 ASP A O 1
ATOM 1353 N N . PHE A 1 178 ? 5.701 -11.906 3.675 1.00 92.31 178 PHE A N 1
ATOM 1354 C CA . PHE A 1 178 ? 5.182 -10.532 3.700 1.00 92.31 178 PHE A CA 1
ATOM 1355 C C . PHE A 1 178 ? 3.850 -10.418 4.457 1.00 92.31 178 PHE A C 1
ATOM 1357 O O . PHE A 1 178 ? 3.734 -9.672 5.434 1.00 92.31 178 PHE A O 1
ATOM 1364 N N . ALA A 1 179 ? 2.847 -11.194 4.036 1.00 94.94 179 ALA A N 1
ATOM 1365 C CA . ALA A 1 179 ? 1.477 -11.061 4.522 1.00 94.94 179 ALA A CA 1
ATOM 1366 C C . ALA 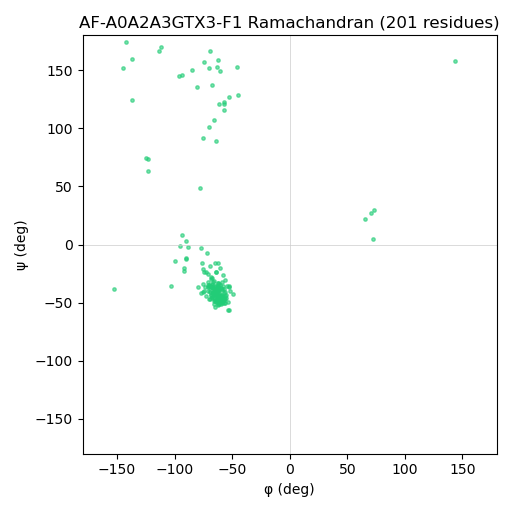A 1 179 ? 1.305 -11.415 6.015 1.00 94.94 179 ALA A C 1
ATOM 1368 O O . ALA A 1 179 ? 0.783 -10.578 6.761 1.00 94.94 179 ALA A O 1
ATOM 1369 N N . PRO A 1 180 ? 1.780 -12.578 6.514 1.00 94.56 180 PRO A N 1
ATOM 1370 C CA . PRO A 1 180 ? 1.688 -12.905 7.937 1.00 94.56 180 PRO A CA 1
ATOM 1371 C C . PRO A 1 180 ? 2.414 -11.894 8.827 1.00 94.56 180 PRO A C 1
ATOM 1373 O O . PRO A 1 180 ? 1.941 -11.571 9.921 1.00 94.56 180 PRO A O 1
ATOM 1376 N N . ARG A 1 181 ? 3.564 -11.379 8.371 1.00 94.19 181 ARG A N 1
ATOM 1377 C CA . ARG A 1 181 ? 4.366 -10.435 9.152 1.00 94.19 181 ARG A CA 1
ATOM 1378 C C . ARG A 1 181 ? 3.717 -9.059 9.220 1.00 94.19 181 ARG A C 1
ATOM 1380 O O . ARG A 1 181 ? 3.649 -8.497 10.313 1.00 94.19 181 ARG A O 1
ATOM 1387 N N . LEU A 1 182 ? 3.205 -8.552 8.098 1.00 97.06 182 LEU A N 1
ATOM 1388 C CA . LEU A 1 182 ? 2.466 -7.292 8.065 1.00 97.06 182 LEU A CA 1
ATOM 1389 C C . LEU A 1 182 ? 1.221 -7.371 8.960 1.00 97.06 182 LEU A C 1
ATOM 1391 O O . LEU A 1 182 ? 1.052 -6.529 9.836 1.00 97.06 182 LEU A O 1
ATOM 1395 N N . ASN A 1 183 ? 0.405 -8.423 8.822 1.00 97.75 183 ASN A N 1
ATOM 1396 C CA . ASN A 1 183 ? -0.802 -8.616 9.635 1.00 97.75 183 ASN A CA 1
ATOM 1397 C C . ASN A 1 183 ? -0.491 -8.640 11.139 1.00 97.75 183 ASN A C 1
ATOM 1399 O O . ASN A 1 183 ? -1.130 -7.934 11.920 1.00 97.75 183 ASN A O 1
ATOM 1403 N N . ARG A 1 184 ? 0.522 -9.416 11.552 1.00 97.38 184 ARG A N 1
ATOM 1404 C CA . ARG A 1 184 ? 0.929 -9.503 12.961 1.00 97.38 184 ARG A CA 1
ATOM 1405 C C . ARG A 1 184 ? 1.420 -8.158 13.494 1.00 97.38 184 ARG A C 1
ATOM 1407 O O . ARG A 1 184 ? 1.025 -7.774 14.592 1.00 97.38 184 ARG A O 1
ATOM 1414 N N . ALA A 1 185 ? 2.262 -7.457 12.736 1.00 97.62 185 ALA A N 1
ATOM 1415 C CA . ALA A 1 185 ? 2.796 -6.167 13.154 1.00 97.62 185 ALA A CA 1
ATOM 1416 C C . ALA A 1 185 ? 1.677 -5.128 13.308 1.00 97.62 185 ALA A C 1
ATOM 1418 O O . ALA A 1 185 ? 1.568 -4.509 14.362 1.00 97.62 185 ALA A O 1
ATOM 1419 N N . LEU A 1 186 ? 0.793 -4.990 12.315 1.00 98.62 186 LEU A N 1
ATOM 1420 C CA . LEU A 1 186 ? -0.290 -4.005 12.369 1.00 98.62 186 LEU A CA 1
ATOM 1421 C C . LEU A 1 186 ? -1.291 -4.283 13.487 1.00 98.62 186 LEU A C 1
ATOM 1423 O O . LEU A 1 186 ? -1.744 -3.342 14.130 1.00 98.62 186 LEU A O 1
ATOM 1427 N N . LYS A 1 187 ? -1.588 -5.554 13.785 1.00 98.69 187 LYS A N 1
ATOM 1428 C CA . LYS A 1 187 ? -2.405 -5.908 14.955 1.00 98.69 187 LYS A CA 1
ATOM 1429 C C . LYS A 1 187 ? -1.757 -5.453 16.260 1.00 98.69 187 LYS A C 1
ATOM 1431 O O . LYS A 1 187 ? -2.446 -4.883 17.099 1.00 98.69 187 LYS A O 1
ATOM 1436 N N . ALA A 1 188 ? -0.450 -5.674 16.417 1.00 98.31 188 ALA A N 1
ATOM 1437 C CA . ALA A 1 188 ? 0.279 -5.241 17.606 1.00 98.31 188 ALA A CA 1
ATOM 1438 C C . ALA A 1 188 ? 0.265 -3.710 17.759 1.00 98.31 188 ALA A C 1
ATOM 1440 O O . ALA A 1 188 ? -0.041 -3.216 18.841 1.00 98.31 188 ALA A O 1
ATOM 1441 N N . PHE A 1 189 ? 0.514 -2.965 16.676 1.00 98.12 189 PHE A N 1
ATOM 1442 C CA . PHE A 1 189 ? 0.437 -1.500 16.686 1.00 98.12 189 PHE A CA 1
ATOM 1443 C C . PHE A 1 189 ? -0.973 -0.991 16.992 1.00 98.12 189 PHE A C 1
ATOM 1445 O O . PHE A 1 189 ? -1.125 -0.127 17.847 1.00 98.12 189 PHE A O 1
ATOM 1452 N N . ALA A 1 190 ? -2.008 -1.541 16.352 1.00 98.12 190 ALA A N 1
ATOM 1453 C CA . ALA A 1 190 ? -3.384 -1.105 16.577 1.00 98.12 190 ALA A CA 1
ATOM 1454 C C . ALA A 1 190 ? -3.832 -1.307 18.030 1.00 98.12 190 ALA A C 1
ATOM 1456 O O . ALA A 1 190 ? -4.463 -0.418 18.591 1.00 98.12 190 ALA A O 1
ATOM 1457 N N . ILE A 1 191 ? -3.474 -2.439 18.648 1.00 97.50 191 ILE A N 1
ATOM 1458 C CA . ILE A 1 191 ? -3.715 -2.673 20.080 1.00 97.50 191 ILE A CA 1
ATOM 1459 C C . ILE A 1 191 ? -2.930 -1.651 20.916 1.00 97.50 191 ILE A C 1
ATOM 1461 O O . ILE A 1 191 ? -3.510 -0.984 21.767 1.00 97.50 191 ILE A O 1
ATOM 1465 N N . GLY A 1 192 ? -1.638 -1.463 20.632 1.00 96.44 192 GLY A N 1
ATOM 1466 C CA . GLY A 1 192 ? -0.789 -0.517 21.362 1.00 96.44 192 GLY A CA 1
ATOM 1467 C C . GLY A 1 192 ? -1.261 0.939 21.288 1.00 96.44 192 GLY A C 1
ATOM 1468 O O . GLY A 1 192 ? -1.153 1.654 22.275 1.00 96.44 192 GLY A O 1
ATOM 1469 N N . PHE A 1 193 ? -1.841 1.378 20.167 1.00 94.06 193 PHE A N 1
ATOM 1470 C CA . PHE A 1 193 ? -2.407 2.727 20.029 1.00 94.06 193 PHE A CA 1
ATOM 1471 C C . PHE A 1 193 ? -3.670 2.958 20.864 1.00 94.06 193 PHE A C 1
ATOM 1473 O O . PHE A 1 193 ? -4.045 4.109 21.089 1.00 94.06 193 PHE A O 1
ATOM 1480 N N . THR A 1 194 ? -4.342 1.890 21.301 1.00 89.62 194 THR A N 1
ATOM 1481 C CA . THR A 1 194 ? -5.496 1.991 22.204 1.00 89.62 194 THR A CA 1
ATOM 1482 C C . THR A 1 194 ? -5.128 1.953 23.678 1.00 89.62 194 THR A C 1
ATOM 1484 O O . THR A 1 194 ? -5.965 2.280 24.514 1.00 89.62 194 THR A O 1
ATOM 1487 N N . GLU A 1 195 ? -3.885 1.603 23.995 1.00 88.75 195 GLU A N 1
ATOM 1488 C CA . GLU A 1 195 ? -3.388 1.636 25.362 1.00 88.75 195 GLU A CA 1
ATOM 1489 C C . GLU A 1 195 ? -2.994 3.064 25.746 1.00 88.75 195 GLU A C 1
ATOM 1491 O O . GLU A 1 195 ? -2.310 3.773 25.003 1.00 88.75 195 GLU A O 1
ATOM 1496 N N . THR A 1 196 ? -3.388 3.489 26.945 1.00 72.25 196 THR A N 1
ATOM 1497 C CA . THR A 1 196 ? -2.876 4.726 27.532 1.00 72.25 196 THR A CA 1
ATOM 1498 C C . THR A 1 196 ? -1.419 4.495 27.907 1.00 72.25 196 THR A C 1
ATOM 1500 O O . THR A 1 196 ? -1.121 3.884 28.933 1.00 72.25 196 THR A O 1
ATOM 1503 N N . ILE A 1 197 ? -0.490 4.977 27.083 1.00 65.75 197 ILE A N 1
ATOM 1504 C CA . ILE A 1 197 ? 0.923 4.993 27.456 1.00 65.75 197 ILE A CA 1
ATOM 1505 C C . ILE A 1 197 ? 1.096 6.132 28.461 1.00 65.75 197 ILE A C 1
ATOM 1507 O O . ILE A 1 197 ? 1.309 7.282 28.078 1.00 65.75 197 ILE A O 1
ATOM 1511 N N . THR A 1 198 ? 0.967 5.828 29.754 1.00 59.25 198 THR A N 1
ATOM 1512 C CA . THR A 1 198 ? 1.414 6.748 30.804 1.00 59.25 198 THR A CA 1
ATOM 1513 C C . THR A 1 198 ? 2.896 7.021 30.547 1.00 59.25 198 THR A C 1
ATOM 1515 O O . THR A 1 198 ? 3.669 6.057 30.496 1.00 59.25 198 THR A O 1
ATOM 1518 N N . PRO A 1 199 ? 3.315 8.283 30.335 1.00 55.78 199 PRO A N 1
ATOM 1519 C CA . PRO A 1 199 ? 4.730 8.603 30.239 1.00 55.78 199 PRO A CA 1
ATOM 1520 C C . PRO A 1 199 ? 5.407 8.037 31.481 1.00 55.78 199 PRO A C 1
ATOM 1522 O O . PRO A 1 199 ? 4.935 8.281 32.590 1.00 55.78 199 PRO A O 1
ATOM 1525 N N . ALA A 1 200 ? 6.458 7.236 31.306 1.00 61.97 200 ALA A N 1
ATOM 1526 C CA . ALA A 1 200 ? 7.265 6.830 32.443 1.00 61.97 200 ALA A CA 1
ATOM 1527 C C . ALA A 1 200 ? 7.759 8.119 33.107 1.00 61.97 200 ALA A C 1
ATOM 1529 O O . ALA A 1 200 ? 8.431 8.916 32.446 1.00 61.97 200 ALA A O 1
ATOM 1530 N N . ASP A 1 201 ? 7.331 8.349 34.351 1.00 53.56 201 ASP A N 1
ATOM 1531 C CA . ASP A 1 201 ? 7.683 9.529 35.128 1.00 53.56 201 ASP A CA 1
ATOM 1532 C C . ASP A 1 201 ? 9.180 9.801 34.984 1.00 53.56 201 ASP A C 1
ATOM 1534 O O . ASP A 1 201 ? 10.014 8.909 35.161 1.00 53.56 201 ASP A O 1
ATOM 1538 N N . ALA A 1 202 ? 9.508 11.041 34.624 1.00 48.41 202 ALA A N 1
ATOM 1539 C CA . ALA A 1 202 ? 10.867 11.542 34.671 1.00 48.41 202 ALA A CA 1
ATOM 1540 C C . ALA A 1 202 ? 11.321 11.550 36.140 1.00 48.41 202 ALA A C 1
ATOM 1542 O O . ALA A 1 202 ? 11.088 12.521 36.860 1.00 48.41 202 ALA A O 1
ATOM 1543 N N . THR A 1 203 ? 11.901 10.438 36.591 1.00 49.16 203 THR A N 1
ATOM 1544 C CA . THR A 1 203 ? 12.723 10.364 37.807 1.00 49.16 203 THR A CA 1
ATOM 1545 C C . THR A 1 203 ? 14.098 10.949 37.561 1.00 49.16 203 THR A C 1
ATOM 1547 O O . THR A 1 203 ? 14.694 10.583 36.521 1.00 49.16 203 THR A O 1
#

pLDDT: mean 92.87, std 9.48, range [48.41, 98.88]